Protein AF-A0A397SGI7-F1 (afdb_monomer_lite)

Structure (mmCIF, N/CA/C/O backbone):
data_AF-A0A397SGI7-F1
#
_entry.id   AF-A0A397SGI7-F1
#
loop_
_atom_site.group_PDB
_atom_site.id
_atom_site.type_symbol
_atom_site.label_atom_id
_atom_site.label_alt_id
_atom_site.label_comp_id
_atom_site.label_asym_id
_atom_site.label_entity_id
_atom_site.label_seq_id
_atom_site.pdbx_PDB_ins_code
_atom_site.Cartn_x
_atom_site.Cartn_y
_atom_site.Cartn_z
_atom_site.occupancy
_atom_site.B_iso_or_equiv
_atom_site.auth_seq_id
_atom_site.auth_comp_id
_atom_site.auth_asym_id
_atom_site.auth_atom_id
_atom_site.pdbx_PDB_model_num
ATOM 1 N N . MET A 1 1 ? 4.810 6.734 -17.665 1.00 58.38 1 MET A N 1
ATOM 2 C CA . MET A 1 1 ? 4.900 7.176 -19.080 1.00 58.38 1 MET A CA 1
ATOM 3 C C . MET A 1 1 ? 6.119 6.570 -19.764 1.00 58.38 1 MET A C 1
ATOM 5 O O . MET A 1 1 ? 5.985 6.138 -20.900 1.00 58.38 1 MET A O 1
ATOM 9 N N . THR A 1 2 ? 7.248 6.451 -19.066 1.00 69.94 2 THR A N 1
ATOM 10 C CA . THR A 1 2 ? 8.496 5.865 -19.568 1.00 69.94 2 THR A CA 1
ATOM 11 C C . THR A 1 2 ? 8.388 4.412 -20.061 1.00 69.94 2 THR A C 1
ATOM 13 O O . THR A 1 2 ? 8.751 4.140 -21.202 1.00 69.94 2 THR A O 1
ATOM 16 N N . SER A 1 3 ? 7.795 3.489 -19.297 1.00 74.00 3 SER A N 1
ATOM 17 C CA . SER A 1 3 ? 7.653 2.088 -19.736 1.00 74.00 3 SER A CA 1
ATOM 18 C C . SER A 1 3 ? 6.863 1.914 -21.047 1.00 74.00 3 SER A C 1
ATOM 20 O O . SER A 1 3 ? 7.176 1.047 -21.862 1.00 74.00 3 SER A O 1
ATOM 22 N N . ASN A 1 4 ? 5.881 2.785 -21.312 1.00 76.88 4 ASN A N 1
ATOM 23 C CA . ASN A 1 4 ? 5.131 2.771 -22.575 1.00 76.88 4 ASN A CA 1
ATOM 24 C C . ASN A 1 4 ? 5.972 3.314 -23.737 1.00 76.88 4 ASN A C 1
ATOM 26 O O . ASN A 1 4 ? 5.974 2.720 -24.807 1.00 76.88 4 ASN A O 1
ATOM 30 N N . PHE A 1 5 ? 6.752 4.374 -23.504 1.00 79.12 5 PHE A N 1
ATOM 31 C CA . PHE A 1 5 ? 7.713 4.884 -24.486 1.00 79.12 5 PHE A CA 1
ATOM 32 C C . PHE A 1 5 ? 8.750 3.818 -24.880 1.00 79.12 5 PHE A C 1
ATOM 34 O O . PHE A 1 5 ? 9.000 3.600 -26.064 1.00 79.12 5 PHE A O 1
ATOM 41 N N . LEU A 1 6 ? 9.306 3.094 -23.902 1.00 78.00 6 LEU A N 1
ATOM 42 C CA . LEU A 1 6 ? 10.233 1.989 -24.162 1.00 78.00 6 LEU A CA 1
ATOM 43 C C . LEU A 1 6 ? 9.546 0.828 -24.907 1.00 78.00 6 LEU A C 1
ATOM 45 O O . LEU A 1 6 ? 10.137 0.249 -25.820 1.00 78.00 6 LEU A O 1
ATOM 49 N N . SER A 1 7 ? 8.292 0.513 -24.564 1.00 78.50 7 SER A N 1
ATOM 50 C CA . SER A 1 7 ? 7.486 -0.499 -25.263 1.00 78.50 7 SER A CA 1
ATOM 51 C C . SER A 1 7 ? 7.261 -0.154 -26.740 1.00 78.50 7 SER A C 1
ATOM 53 O O . SER A 1 7 ? 7.416 -1.016 -27.613 1.00 78.50 7 SER A O 1
ATOM 55 N N . ASP A 1 8 ? 6.963 1.111 -27.040 1.00 79.69 8 ASP A N 1
ATOM 56 C CA . ASP A 1 8 ? 6.743 1.593 -28.406 1.00 79.69 8 ASP A CA 1
ATOM 57 C C . ASP A 1 8 ? 8.015 1.459 -29.265 1.00 79.69 8 ASP A C 1
ATOM 59 O O . ASP A 1 8 ? 7.941 1.061 -30.430 1.00 79.69 8 ASP A O 1
ATOM 63 N N . ILE A 1 9 ? 9.195 1.706 -2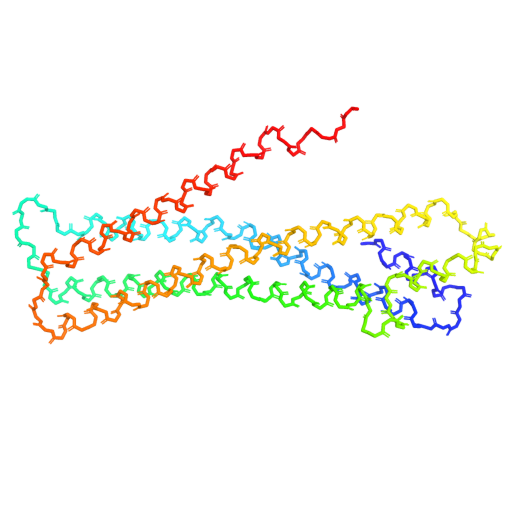8.680 1.00 77.38 9 ILE A N 1
ATOM 64 C CA . ILE A 1 9 ? 10.500 1.536 -29.346 1.00 77.38 9 ILE A CA 1
ATOM 65 C C . ILE A 1 9 ? 10.800 0.059 -29.650 1.00 77.38 9 ILE A C 1
ATOM 67 O O . ILE A 1 9 ? 11.275 -0.279 -30.739 1.00 77.38 9 ILE A O 1
ATOM 71 N N . VAL A 1 10 ? 10.518 -0.848 -28.710 1.00 75.88 10 VAL A N 1
ATOM 72 C CA . VAL A 1 10 ? 10.701 -2.296 -28.926 1.00 75.88 10 VAL A CA 1
ATOM 73 C C . VAL A 1 10 ? 9.754 -2.808 -30.021 1.00 75.88 10 VAL A C 1
ATOM 75 O O . VAL A 1 10 ? 10.142 -3.630 -30.860 1.00 75.88 10 VAL A O 1
ATOM 78 N N . SER A 1 11 ? 8.519 -2.303 -30.034 1.00 76.62 11 SER A N 1
ATOM 79 C CA . SER A 1 11 ? 7.468 -2.705 -30.977 1.00 76.62 11 SER A CA 1
ATOM 80 C C . SER A 1 11 ? 7.720 -2.223 -32.407 1.00 76.62 11 SER A C 1
ATOM 82 O O . SER A 1 11 ? 7.303 -2.876 -33.360 1.00 76.62 11 SER A O 1
ATOM 84 N N . SER A 1 12 ? 8.406 -1.090 -32.579 1.00 69.81 12 SER A N 1
ATOM 85 C CA . SER A 1 12 ? 8.708 -0.526 -33.901 1.00 69.81 12 SER A CA 1
ATOM 86 C C . SER A 1 12 ? 9.869 -1.228 -34.615 1.00 69.81 12 SER A C 1
ATOM 88 O O . SER A 1 12 ? 9.988 -1.132 -35.837 1.00 69.81 12 SER A O 1
ATOM 90 N N . THR A 1 13 ? 10.727 -1.932 -33.869 1.00 66.12 13 THR A N 1
ATOM 91 C CA . THR A 1 13 ? 12.003 -2.471 -34.369 1.00 66.12 13 THR A CA 1
ATOM 92 C C . THR A 1 13 ? 12.067 -3.996 -34.399 1.00 66.12 13 THR A C 1
ATOM 94 O O . THR A 1 13 ? 12.936 -4.549 -35.073 1.00 66.12 13 THR A O 1
ATOM 97 N N . SER A 1 14 ? 11.139 -4.701 -33.741 1.00 59.72 14 SER A N 1
ATOM 98 C CA . SER A 1 14 ? 11.089 -6.167 -33.752 1.00 59.72 14 SER A CA 1
ATOM 99 C C . SER A 1 14 ? 9.672 -6.720 -33.914 1.00 59.72 14 SER A C 1
ATOM 101 O O . SER A 1 14 ? 8.702 -6.154 -33.427 1.00 59.72 14 SER A O 1
ATOM 103 N N . SER A 1 15 ? 9.552 -7.890 -34.548 1.00 56.41 15 SER A N 1
ATOM 104 C CA . SER A 1 15 ? 8.309 -8.677 -34.579 1.00 56.41 15 SER A CA 1
ATOM 105 C C . SER A 1 15 ? 8.067 -9.479 -33.289 1.00 56.41 15 SER A C 1
ATOM 107 O O . SER A 1 15 ? 7.078 -10.206 -33.200 1.00 56.41 15 SER A O 1
ATOM 109 N N . ASN A 1 16 ? 8.968 -9.391 -32.300 1.00 55.72 16 ASN A N 1
ATOM 110 C CA . ASN A 1 16 ? 8.872 -10.117 -31.036 1.00 55.72 16 ASN A CA 1
ATOM 111 C C . ASN A 1 16 ? 8.132 -9.269 -29.999 1.00 55.72 16 ASN A C 1
ATOM 113 O O . ASN A 1 16 ? 8.713 -8.434 -29.315 1.00 55.72 16 ASN A O 1
ATOM 117 N N . SER A 1 17 ? 6.843 -9.548 -29.825 1.00 61.97 17 SER A N 1
ATOM 118 C CA . SER A 1 17 ? 5.950 -8.850 -28.894 1.00 61.97 17 SER A CA 1
ATOM 119 C C . SER A 1 17 ? 6.284 -9.036 -27.404 1.00 61.97 17 SER A C 1
ATOM 121 O O . SER A 1 17 ? 5.655 -8.402 -26.563 1.00 61.97 17 SER A O 1
ATOM 123 N N . SER A 1 18 ? 7.246 -9.891 -27.039 1.00 74.25 18 SER A N 1
ATOM 124 C CA . SER A 1 18 ? 7.486 -10.279 -25.639 1.00 74.25 18 SER A CA 1
ATOM 125 C C . SER A 1 18 ? 8.040 -9.155 -24.744 1.00 74.25 18 SER A C 1
ATOM 127 O O . SER A 1 18 ? 7.491 -8.981 -23.656 1.00 74.25 18 SER A O 1
ATOM 129 N N . PRO A 1 19 ? 9.080 -8.380 -25.127 1.00 75.56 19 PRO A N 1
ATOM 130 C CA . PRO A 1 19 ? 9.628 -7.344 -24.243 1.00 75.56 19 PRO A CA 1
ATOM 131 C C . PRO A 1 19 ? 8.754 -6.081 -24.204 1.00 75.56 19 PRO A C 1
ATOM 133 O O . PRO A 1 19 ? 8.633 -5.451 -23.157 1.00 75.56 19 PRO A O 1
ATOM 136 N N . ALA A 1 20 ? 8.076 -5.757 -25.310 1.00 77.06 20 ALA A N 1
ATOM 137 C CA . ALA A 1 20 ? 7.083 -4.686 -25.361 1.00 77.06 20 ALA A CA 1
ATOM 138 C C . ALA A 1 20 ? 5.880 -4.980 -24.446 1.00 77.06 20 ALA A C 1
ATOM 140 O O . ALA A 1 20 ? 5.534 -4.173 -23.585 1.00 77.06 20 ALA A O 1
ATOM 141 N N . LEU A 1 21 ? 5.296 -6.182 -24.548 1.00 78.38 21 LEU A N 1
ATOM 142 C CA . LEU A 1 21 ? 4.186 -6.598 -23.682 1.00 78.38 21 LEU A CA 1
ATOM 143 C C . LEU A 1 21 ? 4.592 -6.613 -22.198 1.00 78.38 21 LEU A C 1
ATOM 145 O O . LEU A 1 21 ? 3.802 -6.231 -21.333 1.00 78.38 21 LEU A O 1
ATOM 149 N N . TYR A 1 22 ? 5.827 -7.029 -21.903 1.00 83.50 22 TYR A N 1
ATOM 150 C CA . TYR A 1 22 ? 6.396 -6.970 -20.557 1.00 83.50 22 TYR A CA 1
ATOM 151 C C . TYR A 1 22 ? 6.442 -5.531 -20.024 1.00 83.50 22 TYR A C 1
ATOM 153 O O . TYR A 1 22 ? 5.919 -5.272 -18.941 1.00 83.50 22 TYR A O 1
ATOM 161 N N . LEU A 1 23 ? 7.012 -4.594 -20.789 1.00 79.56 23 LEU A N 1
ATOM 162 C CA . LEU A 1 23 ? 7.118 -3.189 -20.391 1.00 79.56 23 LEU A CA 1
ATOM 163 C C . LEU A 1 23 ? 5.741 -2.545 -20.215 1.00 79.56 23 LEU A C 1
ATOM 165 O O . LEU A 1 23 ? 5.499 -1.867 -19.217 1.00 79.56 23 LEU A O 1
ATOM 169 N N . GLN A 1 24 ? 4.802 -2.813 -21.119 1.00 81.69 24 GLN A N 1
ATOM 170 C CA . GLN A 1 24 ? 3.432 -2.333 -20.970 1.00 81.69 24 GLN A CA 1
ATOM 171 C C . GLN A 1 24 ? 2.790 -2.857 -19.674 1.00 81.69 24 GLN A C 1
ATOM 173 O O . GLN A 1 24 ? 2.257 -2.084 -18.882 1.00 81.69 24 GLN A O 1
ATOM 178 N N . THR A 1 25 ? 2.922 -4.159 -19.402 1.00 82.94 25 THR A N 1
ATOM 179 C CA . THR A 1 25 ? 2.382 -4.782 -18.182 1.00 82.94 25 THR A CA 1
ATOM 180 C C . THR A 1 25 ? 3.015 -4.205 -16.913 1.00 82.94 25 THR A C 1
ATOM 182 O O . THR A 1 25 ? 2.319 -3.983 -15.918 1.00 82.94 25 THR A O 1
ATOM 185 N N . LEU A 1 26 ? 4.330 -3.963 -16.931 1.00 82.50 26 LEU A N 1
ATOM 186 C CA . LEU A 1 26 ? 5.055 -3.342 -15.824 1.00 82.50 26 LEU A CA 1
ATOM 187 C C . LEU A 1 26 ? 4.555 -1.912 -15.577 1.00 82.50 26 LEU A C 1
ATOM 189 O O . LEU A 1 26 ? 4.250 -1.561 -14.438 1.00 82.50 26 LEU A O 1
ATOM 193 N N . GLY A 1 27 ? 4.404 -1.128 -16.648 1.00 79.31 27 GLY A N 1
ATOM 194 C CA . GLY A 1 27 ? 3.916 0.248 -16.598 1.00 79.31 27 GLY A CA 1
ATOM 195 C C . GLY A 1 27 ? 2.492 0.352 -16.053 1.00 79.31 27 GLY A C 1
ATOM 196 O O . GLY A 1 27 ? 2.238 1.155 -15.154 1.00 79.31 27 GLY A O 1
ATOM 197 N N . ASP A 1 28 ? 1.580 -0.498 -16.530 1.00 83.44 28 ASP A N 1
ATOM 198 C CA . ASP A 1 28 ? 0.187 -0.526 -16.073 1.00 83.44 28 ASP A CA 1
ATOM 199 C C . ASP A 1 28 ? 0.091 -0.863 -14.579 1.00 83.44 28 ASP A C 1
ATOM 201 O O . ASP A 1 28 ? -0.630 -0.204 -13.825 1.00 83.44 28 ASP A O 1
ATOM 205 N N . LYS A 1 29 ? 0.851 -1.861 -14.111 1.00 81.69 29 LYS A N 1
ATOM 206 C CA . LYS A 1 29 ? 0.861 -2.231 -12.689 1.00 81.69 29 LYS A CA 1
ATOM 207 C C . LYS A 1 29 ? 1.491 -1.156 -11.811 1.00 81.69 29 LYS A C 1
ATOM 209 O O . LYS A 1 29 ? 0.931 -0.859 -10.757 1.00 81.69 29 LYS A O 1
ATOM 214 N N . ALA A 1 30 ? 2.600 -0.553 -12.241 1.00 80.12 30 ALA A N 1
ATOM 215 C CA . ALA A 1 30 ? 3.228 0.557 -11.528 1.00 80.12 30 ALA A CA 1
ATOM 216 C C . ALA A 1 30 ? 2.273 1.755 -11.402 1.00 80.12 30 ALA A C 1
ATOM 218 O O . ALA A 1 30 ? 2.132 2.318 -10.317 1.00 80.12 30 ALA A O 1
ATOM 219 N N . TYR A 1 31 ? 1.539 2.084 -12.469 1.00 82.19 31 TYR A N 1
ATOM 220 C CA . TYR A 1 31 ? 0.520 3.133 -12.447 1.00 82.19 31 TYR A CA 1
ATOM 221 C C . TYR A 1 31 ? -0.617 2.830 -11.458 1.00 82.19 31 TYR A C 1
ATOM 223 O O . TYR A 1 31 ? -1.016 3.701 -10.679 1.00 82.19 31 TYR A O 1
ATOM 231 N N . ILE A 1 32 ? -1.116 1.588 -11.443 1.00 82.88 32 ILE A N 1
ATOM 232 C CA . ILE A 1 32 ? -2.147 1.152 -10.489 1.00 82.88 32 ILE A CA 1
ATOM 233 C C . ILE A 1 32 ? -1.637 1.279 -9.049 1.00 82.88 32 ILE A C 1
ATOM 235 O O . ILE A 1 32 ? -2.342 1.843 -8.212 1.00 82.88 32 ILE A O 1
ATOM 239 N N . ALA A 1 33 ? -0.423 0.798 -8.763 1.00 78.69 33 ALA A N 1
ATOM 240 C CA . ALA A 1 33 ? 0.177 0.895 -7.434 1.00 78.69 33 ALA A CA 1
ATOM 241 C C . ALA A 1 33 ? 0.333 2.355 -6.991 1.00 78.69 33 ALA A C 1
ATOM 243 O O . ALA A 1 33 ? -0.137 2.710 -5.912 1.00 78.69 33 ALA A O 1
ATOM 244 N N . GLY A 1 34 ? 0.904 3.213 -7.843 1.00 79.31 34 GLY A N 1
ATOM 245 C CA . GLY A 1 34 ? 1.062 4.643 -7.563 1.00 79.31 34 GLY A CA 1
ATOM 246 C C . GLY A 1 34 ? -0.272 5.325 -7.255 1.00 79.31 34 GLY A C 1
ATOM 247 O O . GLY A 1 34 ? -0.403 5.992 -6.232 1.00 79.31 34 GLY A O 1
ATOM 248 N N . THR A 1 35 ? -1.304 5.055 -8.060 1.00 83.12 35 THR A N 1
ATOM 249 C CA . THR A 1 35 ? -2.661 5.586 -7.836 1.00 83.12 35 THR A CA 1
ATOM 250 C C . THR A 1 35 ? -3.246 5.134 -6.493 1.00 83.12 35 THR A C 1
ATOM 252 O O . THR A 1 35 ? -3.916 5.900 -5.796 1.00 83.12 35 THR A O 1
ATOM 255 N N . GLN A 1 36 ? -3.028 3.873 -6.108 1.00 82.12 36 GLN A N 1
ATOM 256 C CA . GLN A 1 36 ? -3.510 3.358 -4.827 1.00 82.12 36 GLN A CA 1
ATOM 257 C C . GLN A 1 36 ? -2.756 3.977 -3.642 1.00 82.12 36 GLN A C 1
ATOM 259 O O . GLN A 1 36 ? -3.398 4.337 -2.653 1.00 82.12 36 GLN A O 1
ATOM 264 N N . ILE A 1 37 ? -1.432 4.133 -3.752 1.00 77.75 37 ILE A N 1
ATOM 265 C CA . ILE A 1 37 ? -0.579 4.772 -2.738 1.00 77.75 37 ILE A CA 1
ATOM 266 C C . ILE A 1 37 ? -1.013 6.221 -2.527 1.00 77.75 37 ILE A C 1
ATOM 268 O O . ILE A 1 37 ? -1.316 6.607 -1.398 1.00 77.75 37 ILE A O 1
ATOM 272 N N . GLU A 1 38 ? -1.142 6.993 -3.607 1.00 77.75 38 GLU A N 1
ATOM 273 C CA . GLU A 1 38 ? -1.601 8.384 -3.565 1.00 77.75 38 GLU A CA 1
ATOM 274 C C . GLU A 1 38 ? -2.978 8.494 -2.893 1.00 77.75 38 GLU A C 1
ATOM 276 O O . GLU A 1 38 ? -3.207 9.324 -2.011 1.00 77.75 38 GLU A O 1
ATOM 281 N N . LYS A 1 39 ? -3.905 7.596 -3.243 1.00 79.25 39 LYS A N 1
ATOM 282 C CA . LYS A 1 39 ? -5.237 7.565 -2.635 1.00 79.25 39 LYS A CA 1
ATOM 283 C C . LYS A 1 39 ? -5.190 7.258 -1.138 1.00 79.25 39 LYS A C 1
ATOM 285 O O . LYS A 1 39 ? -5.989 7.825 -0.388 1.00 79.25 39 LYS A O 1
ATOM 290 N N . ILE A 1 40 ? -4.311 6.362 -0.683 1.00 77.19 40 ILE A N 1
ATOM 291 C CA . ILE A 1 40 ? -4.129 6.113 0.754 1.00 77.19 40 ILE A CA 1
ATOM 292 C C . ILE A 1 40 ? -3.538 7.339 1.434 1.00 77.19 40 ILE A C 1
ATOM 294 O O . ILE A 1 40 ? -4.044 7.700 2.488 1.00 77.19 40 ILE A O 1
ATOM 298 N N . TYR A 1 41 ? -2.548 8.000 0.839 1.00 69.38 41 TYR A N 1
ATOM 299 C CA . TYR A 1 41 ? -1.964 9.211 1.411 1.00 69.38 41 TYR A CA 1
ATOM 300 C C . TYR A 1 41 ? -3.036 10.290 1.628 1.00 69.38 41 TYR A C 1
ATOM 302 O O . TYR A 1 41 ? -3.259 10.750 2.747 1.00 69.38 41 TYR A O 1
ATOM 310 N N . ASN A 1 42 ? -3.827 10.561 0.587 1.00 71.94 42 ASN A N 1
ATOM 311 C CA . ASN A 1 42 ? -4.890 11.566 0.616 1.00 71.94 42 ASN A CA 1
ATOM 312 C C . ASN A 1 42 ? -6.043 11.225 1.574 1.00 71.94 42 ASN A C 1
ATOM 314 O O . ASN A 1 42 ? -6.719 12.121 2.070 1.00 71.94 42 ASN A O 1
ATOM 318 N N . THR A 1 43 ? -6.314 9.940 1.823 1.00 75.94 43 THR A N 1
ATOM 319 C CA . THR A 1 43 ? -7.434 9.512 2.687 1.00 75.94 43 THR A CA 1
ATOM 320 C C . THR A 1 43 ? -7.006 9.055 4.079 1.00 75.94 43 THR A C 1
ATOM 322 O O . THR A 1 43 ? -7.860 8.880 4.947 1.00 75.94 43 THR A O 1
ATOM 325 N N . GLY A 1 44 ? -5.708 8.858 4.303 1.00 70.50 44 GLY A N 1
ATOM 326 C CA . GLY A 1 44 ? -5.153 8.313 5.534 1.00 70.50 44 GLY A CA 1
ATOM 327 C C . GLY A 1 44 ? -5.193 9.300 6.687 1.00 70.50 44 GLY A C 1
ATOM 328 O O . GLY A 1 44 ? -5.606 8.916 7.776 1.00 70.50 44 GLY A O 1
ATOM 329 N N . SER A 1 45 ? -4.865 10.569 6.430 1.00 72.62 45 SER A N 1
ATOM 330 C CA . SER A 1 45 ? -4.980 11.638 7.432 1.00 72.62 45 SER A CA 1
ATOM 331 C C . SER A 1 45 ? -6.415 11.741 7.967 1.00 72.62 45 SER A C 1
ATOM 333 O O . SER A 1 45 ? -6.623 11.603 9.168 1.00 72.62 45 SER A O 1
ATOM 335 N N . PHE A 1 46 ? -7.419 11.803 7.084 1.00 78.06 46 PHE A N 1
ATOM 336 C CA . PHE A 1 46 ? -8.827 11.825 7.500 1.00 78.06 46 PHE A CA 1
ATOM 337 C C . PHE A 1 46 ? -9.245 10.589 8.307 1.00 78.06 46 PHE A C 1
ATOM 339 O O . PHE A 1 46 ? -9.973 10.713 9.288 1.00 78.06 46 PHE A O 1
ATOM 346 N N . ALA A 1 47 ? -8.795 9.394 7.910 1.00 74.12 47 ALA A N 1
ATOM 347 C CA . ALA A 1 47 ? -9.121 8.164 8.631 1.00 74.12 47 ALA A CA 1
ATOM 348 C C . ALA A 1 47 ? -8.499 8.140 10.037 1.00 74.12 47 ALA A C 1
ATOM 350 O O . ALA A 1 47 ? -9.133 7.674 10.983 1.00 74.12 47 ALA A O 1
ATOM 351 N N . LEU A 1 48 ? -7.270 8.643 10.182 1.00 76.06 48 LEU A N 1
ATOM 352 C CA . LEU A 1 48 ? -6.599 8.758 11.475 1.00 76.06 48 LEU A CA 1
ATOM 353 C C . LEU A 1 48 ? -7.255 9.815 12.364 1.00 76.06 48 LEU A C 1
ATOM 355 O O . LEU A 1 48 ? -7.449 9.548 13.549 1.00 76.06 48 LEU A O 1
ATOM 359 N N . ASP A 1 49 ? -7.661 10.952 11.801 1.00 78.44 49 ASP A N 1
ATOM 360 C CA . ASP A 1 49 ? -8.401 11.987 12.526 1.00 78.44 49 ASP A CA 1
ATOM 361 C C . ASP A 1 49 ? -9.752 11.467 13.026 1.00 78.44 49 ASP A C 1
ATOM 363 O O . ASP A 1 49 ? -10.116 11.693 14.178 1.00 78.44 49 ASP A O 1
ATOM 367 N N . GLU A 1 50 ? -10.487 10.718 12.198 1.00 81.19 50 GLU A N 1
ATOM 368 C CA . GLU A 1 50 ? -11.758 10.097 12.591 1.00 81.19 50 GLU A CA 1
ATOM 369 C C . GLU A 1 50 ? -11.561 9.104 13.748 1.00 81.19 50 GLU A C 1
ATOM 371 O O . GLU A 1 50 ? -12.291 9.149 14.739 1.00 81.19 50 GLU A O 1
ATOM 376 N N . ILE A 1 51 ? -10.525 8.258 13.675 1.00 77.19 51 ILE A N 1
ATOM 377 C CA . ILE A 1 51 ? -10.163 7.335 14.762 1.00 77.19 51 ILE A CA 1
ATOM 378 C C . ILE A 1 51 ? -9.783 8.109 16.032 1.00 77.19 51 ILE A C 1
ATOM 380 O O . ILE A 1 51 ? -10.216 7.745 17.125 1.00 77.19 51 ILE A O 1
ATOM 384 N N . PHE A 1 52 ? -8.975 9.164 15.906 1.00 77.62 52 PHE A N 1
ATOM 385 C CA . PHE A 1 52 ? -8.521 9.969 17.036 1.00 77.62 52 PHE A CA 1
ATOM 386 C C . PHE A 1 52 ? -9.687 10.673 17.736 1.00 77.62 52 PHE A C 1
ATOM 388 O O . PHE A 1 52 ? -9.791 10.610 18.961 1.00 77.62 52 PHE A O 1
ATOM 395 N N . ASN A 1 53 ? -10.587 11.285 16.968 1.00 81.19 53 ASN A N 1
ATOM 396 C CA . ASN A 1 53 ? -11.763 11.969 17.497 1.00 81.19 53 ASN A CA 1
ATOM 397 C C . ASN A 1 53 ? -12.700 10.994 18.218 1.00 81.19 53 ASN A C 1
ATOM 399 O O . ASN A 1 53 ? -13.123 11.271 19.336 1.00 81.19 53 ASN A O 1
ATOM 403 N N . GLU A 1 54 ? -12.954 9.815 17.644 1.00 78.75 54 GLU A N 1
ATOM 404 C CA . GLU A 1 54 ? -13.765 8.783 18.302 1.00 78.75 54 GLU A CA 1
ATOM 405 C C . GLU A 1 54 ? -13.127 8.285 19.611 1.00 78.75 54 GLU A C 1
ATOM 407 O O . GLU A 1 54 ? -13.822 8.058 20.603 1.00 78.75 54 GLU A O 1
ATOM 412 N N . LEU A 1 55 ? -11.797 8.161 19.667 1.00 77.06 55 LEU A N 1
ATOM 413 C CA . LEU A 1 55 ? -11.094 7.810 20.904 1.00 77.06 55 LEU A CA 1
ATOM 414 C C . LEU A 1 55 ? -11.176 8.921 21.960 1.00 77.06 55 LEU A C 1
ATOM 416 O O . LEU A 1 55 ? -11.378 8.615 23.138 1.00 77.06 55 LEU A O 1
ATOM 420 N N . GLN A 1 56 ? -11.061 10.191 21.560 1.00 79.19 56 GLN A N 1
ATOM 421 C CA . GLN A 1 56 ? -11.249 11.322 22.472 1.00 79.19 56 GLN A CA 1
ATOM 422 C C . GLN A 1 56 ? -12.677 11.377 23.016 1.00 79.19 56 GLN A C 1
ATOM 424 O O . GLN A 1 56 ? -12.860 11.532 24.225 1.00 79.19 56 GLN A O 1
ATOM 429 N N . ASP A 1 57 ? -13.677 11.184 22.157 1.00 80.06 57 ASP A N 1
ATOM 430 C CA . ASP A 1 57 ? -15.082 11.116 22.553 1.00 80.06 57 ASP A CA 1
ATOM 431 C C . ASP A 1 57 ? -15.309 9.997 23.571 1.00 80.06 57 ASP A C 1
ATOM 433 O O . ASP A 1 57 ? -15.963 10.203 24.596 1.00 80.06 57 ASP A O 1
ATOM 437 N N . ILE A 1 58 ? -14.752 8.806 23.333 1.00 73.88 58 ILE A N 1
ATOM 438 C CA . ILE A 1 58 ? -14.813 7.706 24.300 1.00 73.88 58 ILE A CA 1
ATOM 439 C C . ILE A 1 58 ? -14.187 8.136 25.627 1.00 73.88 58 ILE A C 1
ATOM 441 O O . ILE A 1 58 ? -14.823 7.970 26.665 1.00 73.88 58 ILE A O 1
ATOM 445 N N . GLN A 1 59 ? -12.984 8.717 25.603 1.00 75.69 59 GLN A N 1
ATOM 446 C CA . GLN A 1 59 ? -12.251 9.108 26.806 1.00 75.69 59 GLN A CA 1
ATOM 447 C C . GLN A 1 59 ? -13.002 10.150 27.645 1.00 75.69 59 GLN A C 1
ATOM 449 O O . GLN A 1 59 ? -13.045 10.042 28.870 1.00 75.69 59 GLN A O 1
ATOM 454 N N . GLN A 1 60 ? -13.621 11.138 26.998 1.00 78.00 60 GLN A N 1
ATOM 455 C CA . GLN A 1 60 ? -14.408 12.174 27.670 1.00 78.00 60 GLN A CA 1
ATOM 456 C C . GLN A 1 60 ? -15.694 11.627 28.299 1.00 78.00 60 GLN A C 1
ATOM 458 O O . GLN A 1 60 ? -16.154 12.152 29.310 1.00 78.00 60 GLN A O 1
ATOM 463 N N . ASN A 1 61 ? -16.262 10.566 27.721 1.00 73.06 61 ASN A N 1
ATOM 464 C CA . ASN A 1 61 ? -17.474 9.920 28.222 1.00 73.06 61 ASN A CA 1
ATOM 465 C C . ASN A 1 61 ? -17.193 8.804 29.242 1.00 73.06 61 ASN A C 1
ATOM 467 O O . ASN A 1 61 ? -18.134 8.195 29.756 1.00 73.06 61 ASN A O 1
ATOM 471 N N . LEU A 1 62 ? -15.925 8.523 29.559 1.00 68.69 62 LEU A N 1
ATOM 472 C CA . LEU A 1 62 ? -15.587 7.642 30.671 1.00 68.69 62 LEU A CA 1
ATOM 473 C C . LEU A 1 62 ? -15.906 8.333 32.002 1.00 68.69 62 LEU A C 1
ATOM 475 O O . LEU A 1 62 ? -15.573 9.508 32.183 1.00 68.69 62 LEU A O 1
ATOM 479 N N . PRO A 1 63 ? -16.491 7.608 32.967 1.00 63.66 63 PRO A N 1
ATOM 480 C CA . PRO A 1 63 ? -16.649 8.112 34.323 1.00 63.66 63 PRO A CA 1
ATOM 481 C C . PRO A 1 63 ? -15.303 8.567 34.916 1.00 63.66 63 PRO A C 1
ATOM 483 O O . PRO A 1 63 ? -14.332 7.809 34.913 1.00 63.66 63 PRO A O 1
ATOM 486 N N . GLN A 1 64 ? -15.246 9.797 35.431 1.00 61.69 64 GLN A N 1
ATOM 487 C CA . GLN A 1 64 ? -14.030 10.377 36.010 1.00 61.69 64 GLN A CA 1
ATOM 488 C C . GLN A 1 64 ? -13.978 10.156 37.538 1.00 61.69 64 GLN A C 1
ATOM 490 O O . GLN A 1 64 ? -15.008 10.277 38.211 1.00 61.69 64 GLN A O 1
ATOM 495 N N . PRO A 1 65 ? -12.798 9.885 38.130 1.00 56.81 65 PRO A N 1
ATOM 496 C CA . PRO A 1 65 ? -12.635 9.835 39.587 1.00 56.81 65 PRO A CA 1
ATOM 497 C C . PRO A 1 65 ? -13.071 11.157 40.257 1.00 56.81 65 PRO A C 1
ATOM 499 O O . PRO A 1 65 ? -12.890 12.220 39.662 1.00 56.81 65 PRO A O 1
ATOM 502 N N . PRO A 1 66 ? -13.612 11.146 41.497 1.00 53.34 66 PRO A N 1
ATOM 503 C CA . PRO A 1 66 ? -13.629 10.056 42.478 1.00 53.34 66 PRO A CA 1
ATOM 504 C C . PRO A 1 66 ? -14.915 9.213 42.449 1.00 53.34 66 PRO A C 1
ATOM 506 O O . PRO A 1 66 ? -15.179 8.472 43.393 1.00 53.34 66 PRO A O 1
ATOM 509 N N . GLN A 1 67 ? -15.751 9.358 41.417 1.00 56.12 67 GLN A N 1
ATOM 510 C CA . GLN A 1 67 ? -16.972 8.569 41.292 1.00 56.12 67 GLN A CA 1
ATOM 511 C C . GLN A 1 67 ? -16.579 7.109 41.083 1.00 56.12 67 GLN A C 1
ATOM 513 O O . GLN A 1 67 ? -15.949 6.792 40.080 1.00 56.12 67 GLN A O 1
ATOM 518 N N . ASP A 1 68 ? -16.915 6.249 42.045 1.00 52.75 68 ASP A N 1
ATOM 519 C CA . ASP A 1 68 ? -16.748 4.799 41.949 1.00 52.75 68 ASP A CA 1
ATOM 520 C C . ASP A 1 68 ? -17.555 4.334 40.724 1.00 52.75 68 ASP A C 1
ATOM 522 O O . ASP A 1 68 ? -18.795 4.348 40.764 1.00 52.75 68 ASP A O 1
ATOM 526 N N . PRO A 1 69 ? -16.916 4.063 39.572 1.00 54.88 69 PRO A N 1
ATOM 527 C CA . PRO A 1 69 ? -17.624 4.136 38.316 1.00 54.88 69 PRO A CA 1
ATOM 528 C C . PRO A 1 69 ? -18.206 2.768 38.022 1.00 54.88 69 PRO A C 1
ATOM 530 O O . PRO A 1 69 ? -17.634 1.951 37.302 1.00 54.88 69 PRO A O 1
ATOM 533 N N . LEU A 1 70 ? -19.369 2.498 38.604 1.00 53.22 70 LEU A N 1
ATOM 534 C CA . LEU A 1 70 ? -20.188 1.377 38.175 1.00 53.22 70 LEU A CA 1
ATOM 535 C C . LEU A 1 70 ? -20.683 1.678 36.758 1.00 53.22 70 LEU A C 1
ATOM 537 O O . LEU A 1 70 ? -21.698 2.348 36.576 1.00 53.22 70 LEU A O 1
ATOM 541 N N . MET A 1 71 ? -19.953 1.187 35.752 1.00 58.56 71 MET A N 1
ATOM 542 C CA . MET A 1 71 ? -20.427 1.191 34.371 1.00 58.56 71 MET A CA 1
ATOM 543 C C . MET A 1 71 ? -21.764 0.461 34.305 1.00 58.56 71 MET A C 1
ATOM 545 O O . MET A 1 71 ? -21.885 -0.712 34.672 1.00 58.56 71 MET A O 1
ATOM 549 N N . THR A 1 72 ? -22.778 1.159 33.816 1.00 65.06 72 THR A N 1
ATOM 550 C CA . THR A 1 72 ? -24.084 0.567 33.58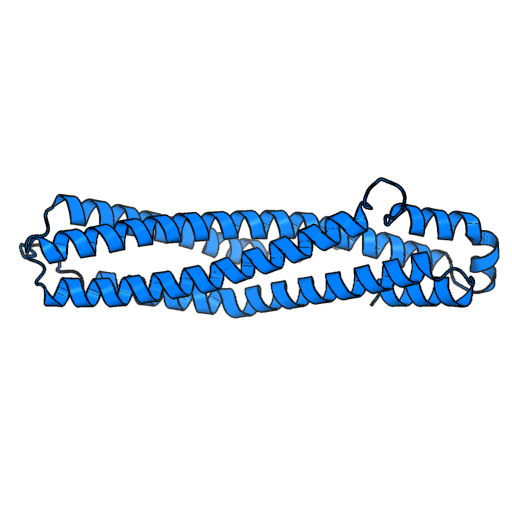6 1.00 65.06 72 THR A CA 1
ATOM 551 C C . THR A 1 72 ? -24.058 -0.280 32.314 1.00 65.06 72 THR A C 1
ATOM 553 O O . THR A 1 72 ? -23.192 -0.149 31.448 1.00 65.06 72 THR A O 1
ATOM 556 N N . GLN A 1 73 ? -25.067 -1.134 32.144 1.00 64.31 73 GLN A N 1
ATOM 557 C CA . GLN A 1 73 ? -25.259 -1.863 30.888 1.00 64.31 73 GLN A CA 1
ATOM 558 C C . GLN A 1 73 ? -25.399 -0.914 29.682 1.00 64.31 73 GLN A C 1
ATOM 560 O O . GLN A 1 73 ? -24.991 -1.264 28.577 1.00 64.31 73 GLN A O 1
ATOM 565 N N . LYS A 1 74 ? -25.946 0.290 29.896 1.00 69.31 74 LYS A N 1
ATOM 566 C CA . LYS A 1 74 ? -26.076 1.323 28.864 1.00 69.31 74 LYS A CA 1
ATOM 567 C C . LYS A 1 74 ? -24.708 1.868 28.447 1.00 69.31 74 LYS A C 1
ATOM 569 O O . LYS A 1 74 ? -24.469 2.033 27.254 1.00 69.31 74 LYS A O 1
ATOM 574 N N . ASP A 1 75 ? -23.805 2.066 29.403 1.00 68.44 75 ASP A N 1
ATOM 575 C CA . ASP A 1 75 ? -22.436 2.517 29.134 1.00 68.44 75 ASP A CA 1
ATOM 576 C C . ASP A 1 75 ? -21.656 1.436 28.380 1.00 68.44 75 ASP A C 1
ATOM 578 O O . ASP A 1 75 ? -21.037 1.711 27.357 1.00 68.44 75 ASP A O 1
ATOM 582 N N . ALA A 1 76 ? -21.779 0.172 28.799 1.00 66.50 76 ALA A N 1
ATOM 583 C CA . ALA A 1 76 ? -21.162 -0.952 28.095 1.00 66.50 76 ALA A CA 1
ATOM 584 C C . ALA A 1 76 ? -21.655 -1.076 26.639 1.00 66.50 76 ALA A C 1
ATOM 586 O O . ALA A 1 76 ? -20.856 -1.319 25.735 1.00 66.50 76 ALA A O 1
ATOM 587 N N . GLN A 1 77 ? -22.955 -0.873 26.390 1.00 71.00 77 GLN A N 1
ATOM 588 C CA . GLN A 1 77 ? -23.519 -0.852 25.035 1.00 71.00 77 GLN A CA 1
ATOM 589 C C . GLN A 1 77 ? -23.004 0.330 24.206 1.00 71.00 77 GLN A C 1
ATOM 591 O O . GLN A 1 77 ? -22.675 0.143 23.033 1.00 71.00 77 GLN A O 1
ATOM 596 N N . TYR A 1 78 ? -22.910 1.519 24.809 1.00 77.94 78 TYR A N 1
ATOM 597 C CA . TYR A 1 78 ? -22.346 2.709 24.175 1.00 77.94 78 TYR A CA 1
ATOM 598 C C . TYR A 1 78 ? -20.892 2.474 23.752 1.00 77.94 78 TYR A C 1
ATOM 600 O O . TYR A 1 78 ? -20.572 2.579 22.567 1.00 77.94 78 TYR A O 1
ATOM 608 N N . PHE A 1 79 ? -20.031 2.061 24.685 1.00 71.38 79 PHE A N 1
ATOM 609 C CA . PHE A 1 79 ? -18.622 1.805 24.400 1.00 71.38 79 PHE A CA 1
ATOM 610 C C . PHE A 1 79 ? -18.450 0.688 23.373 1.00 71.38 79 PHE A C 1
ATOM 612 O O . PHE A 1 79 ? -17.711 0.861 22.409 1.00 71.38 79 PHE A O 1
ATOM 619 N N . HIS A 1 80 ? -19.180 -0.422 23.503 1.00 74.31 80 HIS A N 1
ATOM 620 C CA . HIS A 1 80 ? -19.134 -1.507 22.522 1.00 74.31 80 HIS A CA 1
ATOM 621 C C . HIS A 1 80 ? -19.461 -1.023 21.098 1.00 74.31 80 HIS A C 1
ATOM 623 O O . HIS A 1 80 ? -18.774 -1.398 20.146 1.00 74.31 80 HIS A O 1
ATOM 629 N N . ALA A 1 81 ? -20.482 -0.174 20.936 1.00 80.88 81 ALA A N 1
ATOM 630 C CA . ALA A 1 81 ? -20.833 0.383 19.632 1.00 80.88 81 ALA A CA 1
ATOM 631 C C . ALA A 1 81 ? -19.710 1.269 19.064 1.00 80.88 81 ALA A C 1
ATOM 633 O O . ALA A 1 81 ? -19.324 1.081 17.908 1.00 80.88 81 ALA A O 1
ATOM 634 N N . ARG A 1 82 ? -19.149 2.172 19.879 1.00 78.81 82 ARG A N 1
ATOM 635 C CA . ARG A 1 82 ? -18.061 3.078 19.473 1.00 78.81 82 ARG A CA 1
ATOM 636 C C . ARG A 1 82 ? -16.771 2.326 19.129 1.00 78.81 82 ARG A C 1
ATOM 638 O O . ARG A 1 82 ? -16.212 2.510 18.052 1.00 78.81 82 ARG A O 1
ATOM 645 N N . PHE A 1 83 ? -16.343 1.379 19.966 1.00 77.12 83 PHE A N 1
ATOM 646 C CA . PHE A 1 83 ? -15.160 0.557 19.682 1.00 77.12 83 PHE A CA 1
ATOM 647 C C . PHE A 1 83 ? -15.331 -0.299 18.426 1.00 77.12 83 PHE A C 1
ATOM 649 O O . PHE A 1 83 ? -14.380 -0.465 17.664 1.00 77.12 83 PHE A O 1
ATOM 656 N N . ARG A 1 84 ? -16.544 -0.794 18.149 1.00 80.62 84 ARG A N 1
ATOM 657 C CA . ARG A 1 84 ? -16.829 -1.506 16.897 1.00 80.62 84 ARG A CA 1
ATOM 658 C C . ARG A 1 84 ? -16.756 -0.585 15.673 1.00 80.62 84 ARG A C 1
ATOM 660 O O . ARG A 1 84 ? -16.319 -1.037 14.616 1.00 80.62 84 ARG A O 1
ATOM 667 N N . GLN A 1 85 ? -17.153 0.683 15.789 1.00 82.50 85 GLN A N 1
ATOM 668 C CA . GLN A 1 85 ? -16.968 1.671 14.718 1.00 82.50 85 GLN A CA 1
ATOM 669 C C . GLN A 1 85 ? -15.478 1.889 14.428 1.00 82.50 85 GLN A C 1
ATOM 671 O O . GLN A 1 85 ? -15.059 1.718 13.283 1.00 82.50 85 GLN A O 1
ATOM 676 N N . ILE A 1 86 ? -14.676 2.137 15.467 1.00 77.69 86 ILE A N 1
ATOM 677 C CA . ILE A 1 86 ? -13.217 2.292 15.359 1.00 77.69 86 ILE A CA 1
ATOM 678 C C . ILE A 1 86 ? -12.577 1.043 14.732 1.00 77.69 86 ILE A C 1
ATOM 680 O O . ILE A 1 86 ? -11.814 1.144 13.772 1.00 77.69 86 ILE A O 1
ATOM 684 N N . PHE A 1 87 ? -12.940 -0.152 15.209 1.00 79.19 87 PHE A N 1
ATOM 685 C CA . PHE A 1 87 ? -12.451 -1.422 14.668 1.00 79.19 87 PHE A CA 1
ATOM 686 C C . PHE A 1 87 ? -12.727 -1.561 13.164 1.00 79.19 87 PHE A C 1
ATOM 688 O O . PHE A 1 87 ? -11.851 -1.973 12.398 1.00 79.19 87 PHE A O 1
ATOM 695 N N . ASN A 1 88 ? -13.931 -1.191 12.720 1.00 83.56 88 ASN A N 1
ATOM 696 C CA . ASN A 1 88 ? -14.302 -1.241 11.308 1.00 83.56 88 ASN A CA 1
ATOM 697 C C . ASN A 1 88 ? -13.501 -0.240 10.465 1.00 83.56 88 ASN A C 1
ATOM 699 O O . ASN A 1 88 ? -13.096 -0.584 9.353 1.00 83.56 88 ASN A O 1
ATOM 703 N N . LEU A 1 89 ? -13.259 0.971 10.977 1.00 80.81 89 LEU A N 1
ATOM 704 C CA . LEU A 1 89 ? -12.440 1.984 10.303 1.00 80.81 89 LEU A CA 1
ATOM 705 C C . LEU A 1 89 ? -11.004 1.487 10.102 1.00 80.81 89 LEU A C 1
ATOM 707 O O . LEU A 1 89 ? -10.510 1.479 8.975 1.00 80.81 89 LEU A O 1
ATOM 711 N N . ILE A 1 90 ? -10.375 0.968 11.158 1.00 79.25 90 ILE A N 1
ATOM 712 C CA . ILE A 1 90 ? -9.006 0.430 11.099 1.00 79.25 90 ILE A CA 1
ATOM 713 C C . ILE A 1 90 ? -8.926 -0.771 10.170 1.00 79.25 90 ILE A C 1
ATOM 715 O O . ILE A 1 90 ? -7.980 -0.880 9.399 1.00 79.25 90 ILE A O 1
ATOM 719 N N . THR A 1 91 ? -9.917 -1.665 10.213 1.00 80.75 91 THR A N 1
ATOM 720 C CA . THR A 1 91 ? -9.951 -2.844 9.339 1.00 80.75 91 THR A CA 1
ATOM 721 C C . THR A 1 91 ? -9.994 -2.423 7.874 1.00 80.75 91 THR A C 1
ATOM 723 O O . THR A 1 91 ? -9.141 -2.844 7.097 1.00 80.75 91 THR A O 1
ATOM 726 N N . ARG A 1 92 ? -10.909 -1.514 7.507 1.00 82.88 92 ARG A N 1
ATOM 727 C CA . ARG A 1 92 ? -10.987 -0.978 6.139 1.00 82.88 92 ARG A CA 1
ATOM 728 C C . ARG A 1 92 ? -9.700 -0.280 5.722 1.00 82.88 92 ARG A C 1
ATOM 730 O O . ARG A 1 92 ? -9.312 -0.387 4.565 1.00 82.88 92 ARG A O 1
ATOM 737 N N . PHE A 1 93 ? -9.067 0.455 6.633 1.00 79.69 93 PHE A N 1
ATOM 738 C CA . PHE A 1 93 ? -7.825 1.156 6.337 1.00 79.69 93 PHE A CA 1
ATOM 739 C C . PHE A 1 93 ? -6.673 0.169 6.114 1.00 79.69 93 PHE A C 1
ATOM 741 O O . PHE A 1 93 ? -6.022 0.220 5.077 1.00 79.69 93 PHE A O 1
ATOM 748 N N . ARG A 1 94 ? -6.503 -0.808 7.012 1.00 83.88 94 ARG A N 1
ATOM 749 C CA . ARG A 1 94 ? -5.522 -1.899 6.917 1.00 83.88 94 ARG A CA 1
ATOM 750 C C . ARG A 1 94 ? -5.683 -2.726 5.645 1.00 83.88 94 ARG A C 1
ATOM 752 O O . ARG A 1 94 ? -4.685 -3.079 5.027 1.00 83.88 94 ARG A O 1
ATOM 759 N N . ASP A 1 95 ? -6.910 -3.042 5.242 1.00 83.81 95 ASP A N 1
ATOM 760 C CA . ASP A 1 95 ? -7.142 -3.869 4.054 1.00 83.81 95 ASP A CA 1
ATOM 761 C C . ASP A 1 95 ? -6.667 -3.177 2.769 1.00 83.81 95 ASP A C 1
ATOM 763 O O . ASP A 1 95 ? -6.159 -3.843 1.870 1.00 83.81 95 ASP A O 1
ATOM 767 N N . ARG A 1 96 ? -6.698 -1.837 2.722 1.00 81.75 96 ARG A N 1
ATOM 768 C CA . ARG A 1 96 ? -6.097 -1.085 1.611 1.00 81.75 96 ARG A CA 1
ATOM 769 C C . ARG A 1 96 ? -4.579 -1.269 1.546 1.00 81.75 96 ARG A C 1
ATOM 771 O O . ARG A 1 96 ? -4.054 -1.421 0.451 1.00 81.75 96 ARG A O 1
ATOM 778 N N . PHE A 1 97 ? -3.878 -1.308 2.685 1.00 80.06 97 PHE A N 1
ATOM 779 C CA . PHE A 1 97 ? -2.432 -1.584 2.705 1.00 80.06 97 PHE A CA 1
ATOM 780 C C . PHE A 1 97 ? -2.117 -2.983 2.169 1.00 80.06 97 PHE A C 1
ATOM 782 O O . PHE A 1 97 ? -1.159 -3.139 1.421 1.00 80.06 97 PHE A O 1
ATOM 789 N N . VAL A 1 98 ? -2.946 -3.981 2.487 1.00 82.44 98 VAL A N 1
ATOM 790 C CA . VAL A 1 98 ? -2.768 -5.355 1.984 1.00 82.44 98 VAL A CA 1
ATOM 791 C C . VAL A 1 98 ? -2.928 -5.444 0.468 1.00 82.44 98 VAL A C 1
ATOM 793 O O . VAL A 1 98 ? -2.211 -6.200 -0.187 1.00 82.44 98 VAL A O 1
ATOM 796 N N . ASP A 1 99 ? -3.863 -4.693 -0.110 1.00 83.69 99 ASP A N 1
ATOM 797 C CA . ASP A 1 99 ? -4.036 -4.677 -1.563 1.00 83.69 99 ASP A CA 1
ATOM 798 C C . ASP A 1 99 ? -2.875 -3.967 -2.279 1.00 83.69 99 ASP A C 1
ATOM 800 O O . ASP A 1 99 ? -2.431 -4.438 -3.333 1.00 83.69 99 ASP A O 1
ATOM 804 N N . ILE A 1 100 ? -2.320 -2.901 -1.688 1.00 81.06 100 ILE A N 1
ATOM 805 C CA . ILE A 1 100 ? -1.112 -2.261 -2.226 1.00 81.06 100 ILE A CA 1
ATOM 806 C C . ILE A 1 100 ? 0.092 -3.194 -2.110 1.00 81.06 100 ILE A C 1
ATOM 808 O O . ILE A 1 100 ? 0.792 -3.386 -3.100 1.00 81.06 100 ILE A O 1
ATOM 812 N N . GLU A 1 101 ? 0.302 -3.822 -0.951 1.00 83.38 101 GLU A N 1
ATOM 813 C CA . GLU A 1 101 ? 1.380 -4.794 -0.732 1.00 83.38 101 GLU A CA 1
ATOM 814 C C . GLU A 1 101 ? 1.347 -5.894 -1.802 1.00 83.38 101 GLU A C 1
ATOM 816 O O . GLU A 1 101 ? 2.359 -6.190 -2.438 1.00 83.38 101 GLU A O 1
ATOM 821 N N . ARG A 1 102 ? 0.163 -6.455 -2.081 1.00 85.62 102 ARG A N 1
ATOM 822 C CA . ARG A 1 102 ? -0.009 -7.466 -3.133 1.00 85.62 102 ARG A CA 1
ATOM 823 C C . ARG A 1 102 ? 0.400 -6.932 -4.507 1.00 85.62 102 ARG A C 1
ATOM 825 O O . ARG A 1 102 ? 1.090 -7.627 -5.250 1.00 85.62 102 ARG A O 1
ATOM 832 N N . THR A 1 103 ? 0.004 -5.703 -4.835 1.00 84.50 103 THR A N 1
ATOM 833 C CA . THR A 1 103 ? 0.334 -5.066 -6.119 1.00 84.50 103 THR A CA 1
ATOM 834 C C . THR A 1 103 ? 1.841 -4.821 -6.247 1.00 84.50 103 THR A C 1
ATOM 836 O O . THR A 1 103 ? 2.427 -5.134 -7.283 1.00 84.50 103 THR A O 1
ATOM 839 N N . ILE A 1 104 ? 2.498 -4.347 -5.184 1.00 83.62 104 ILE A N 1
ATOM 840 C CA . ILE A 1 104 ? 3.953 -4.147 -5.151 1.00 83.62 104 ILE A CA 1
ATOM 841 C C . ILE A 1 104 ? 4.693 -5.480 -5.295 1.00 83.62 104 ILE A C 1
ATOM 843 O O . ILE A 1 104 ? 5.627 -5.579 -6.090 1.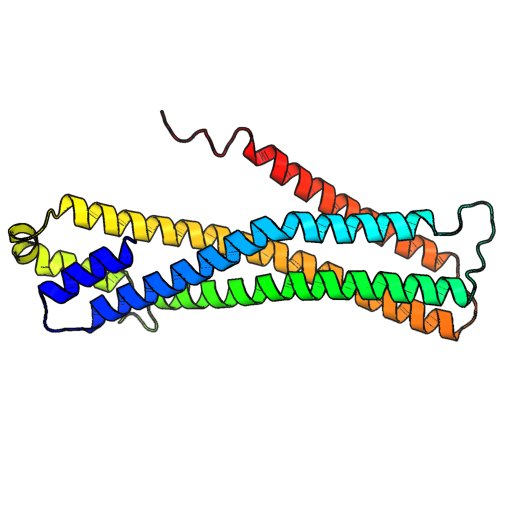00 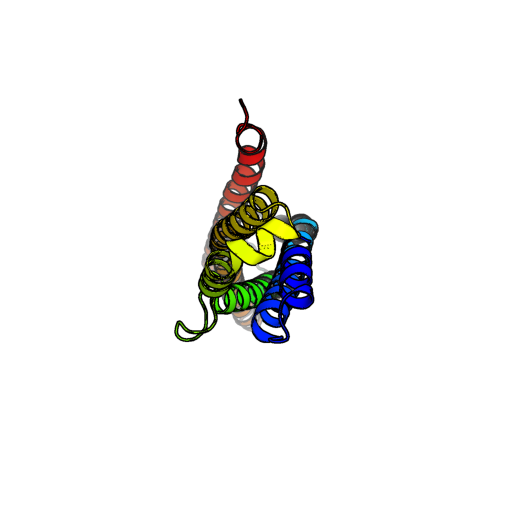83.62 104 ILE A O 1
ATOM 847 N N . GLN A 1 105 ? 4.253 -6.535 -4.606 1.00 84.19 105 GLN A N 1
ATOM 848 C CA . GLN A 1 105 ? 4.837 -7.871 -4.750 1.00 84.19 105 GLN A CA 1
ATOM 849 C C . GLN A 1 105 ? 4.732 -8.394 -6.189 1.00 84.19 105 GLN A C 1
ATOM 851 O O . GLN A 1 105 ? 5.661 -9.032 -6.685 1.00 84.19 105 GLN A O 1
ATOM 856 N N . GLU A 1 106 ? 3.623 -8.141 -6.885 1.00 84.69 106 GLU A N 1
ATOM 857 C CA . GLU A 1 106 ? 3.484 -8.497 -8.300 1.00 84.69 106 GLU A CA 1
ATOM 858 C C . GLU A 1 106 ? 4.461 -7.720 -9.191 1.00 84.69 106 GLU A C 1
ATOM 860 O O . GLU A 1 106 ? 5.096 -8.329 -10.055 1.00 84.69 106 GLU A O 1
ATOM 865 N N . ILE A 1 107 ? 4.633 -6.413 -8.954 1.00 84.00 107 ILE A N 1
ATOM 866 C CA . ILE A 1 107 ? 5.613 -5.576 -9.666 1.00 84.00 107 ILE A CA 1
ATOM 867 C C . ILE A 1 107 ? 7.031 -6.095 -9.430 1.00 84.00 107 ILE A C 1
ATOM 869 O O . ILE A 1 107 ? 7.771 -6.301 -10.387 1.00 84.00 107 ILE A O 1
ATOM 873 N N . GLN A 1 108 ? 7.404 -6.388 -8.182 1.00 81.56 108 GLN A N 1
ATOM 874 C CA . GLN A 1 108 ? 8.733 -6.905 -7.847 1.00 81.56 108 GLN A CA 1
ATOM 875 C C . GLN A 1 108 ? 9.030 -8.236 -8.544 1.00 81.56 108 GLN A C 1
ATOM 877 O O . GLN A 1 108 ? 10.152 -8.458 -9.002 1.00 81.56 108 GLN A O 1
ATOM 882 N N . LYS A 1 109 ? 8.039 -9.129 -8.641 1.00 82.81 109 LYS A N 1
ATOM 883 C CA . LYS A 1 109 ? 8.207 -10.410 -9.339 1.00 82.81 109 LYS A CA 1
ATOM 884 C C . LYS A 1 109 ? 8.357 -10.232 -10.848 1.00 82.81 109 LYS A C 1
ATOM 886 O O . LYS A 1 109 ? 9.135 -10.963 -11.453 1.00 82.81 109 LYS A O 1
ATOM 891 N N . LEU A 1 110 ? 7.655 -9.270 -11.447 1.00 80.94 110 LEU A N 1
ATOM 892 C CA . LEU A 1 110 ? 7.857 -8.908 -12.851 1.00 80.94 110 LEU A CA 1
ATOM 893 C C . LEU A 1 110 ? 9.246 -8.305 -13.060 1.00 80.94 110 LEU A C 1
ATOM 895 O O . LEU A 1 110 ? 10.004 -8.799 -13.885 1.00 80.94 110 LEU A O 1
ATOM 899 N N . TYR A 1 111 ? 9.615 -7.315 -12.249 1.00 81.12 111 TYR A N 1
ATOM 900 C CA . TYR A 1 111 ? 10.888 -6.610 -12.352 1.00 81.12 111 TYR A CA 1
ATOM 901 C C . TYR A 1 111 ? 12.097 -7.549 -12.232 1.00 81.12 111 TYR A C 1
ATOM 903 O O . TYR A 1 111 ? 13.009 -7.509 -13.061 1.00 81.12 111 TYR A O 1
ATOM 911 N N . ARG A 1 112 ? 12.083 -8.441 -11.230 1.00 78.12 112 ARG A N 1
ATOM 912 C CA . ARG A 1 112 ? 13.139 -9.446 -11.002 1.00 78.12 112 ARG A CA 1
ATOM 913 C C . ARG A 1 112 ? 13.078 -10.618 -11.987 1.00 78.12 112 ARG A C 1
ATOM 915 O O . ARG A 1 112 ? 14.068 -11.326 -12.142 1.00 78.12 112 ARG A O 1
ATOM 922 N N . GLY A 1 113 ? 11.936 -10.804 -12.642 1.00 71.88 113 GLY A N 1
ATOM 923 C CA . GLY A 1 113 ? 11.614 -11.949 -13.477 1.00 71.88 113 GLY A CA 1
ATOM 924 C C . GLY A 1 113 ? 11.288 -13.205 -12.670 1.00 71.88 113 GLY A C 1
ATOM 925 O O . GLY A 1 113 ? 12.002 -13.598 -11.745 1.00 71.88 113 GLY A O 1
ATOM 926 N N . TYR A 1 114 ? 10.211 -13.895 -13.049 1.00 58.44 114 TYR A N 1
ATOM 927 C CA . TYR A 1 114 ? 9.984 -15.259 -12.585 1.00 58.44 114 TYR A CA 1
ATOM 928 C C . TYR A 1 114 ? 11.021 -16.157 -13.278 1.00 58.44 114 TYR A C 1
ATOM 930 O O . TYR A 1 114 ? 11.006 -16.293 -14.499 1.00 58.44 114 TYR A O 1
ATOM 938 N N . SER A 1 115 ? 11.942 -16.750 -12.513 1.00 51.69 115 SER A N 1
ATOM 939 C CA . SER A 1 115 ? 12.936 -17.733 -12.991 1.00 51.69 115 SER A CA 1
ATOM 940 C C . SER A 1 115 ? 13.970 -17.247 -14.030 1.00 51.69 115 SER A C 1
ATOM 942 O O . SER A 1 115 ? 14.260 -17.969 -14.971 1.00 51.69 115 SER A O 1
ATOM 944 N N . ASN A 1 116 ? 14.586 -16.071 -13.837 1.00 49.59 116 ASN A N 1
ATOM 945 C CA . ASN A 1 116 ? 15.758 -15.564 -14.592 1.00 49.59 116 ASN A CA 1
ATOM 946 C C . ASN A 1 116 ? 15.592 -15.303 -16.110 1.00 49.59 116 ASN A C 1
ATOM 948 O O . ASN A 1 116 ? 16.482 -14.691 -16.703 1.00 49.59 116 ASN A O 1
ATOM 952 N N . ASP A 1 117 ? 14.467 -15.673 -16.724 1.00 55.81 117 ASP A N 1
ATOM 953 C CA . ASP A 1 117 ? 14.297 -15.590 -18.185 1.00 55.81 117 ASP A CA 1
ATOM 954 C C . ASP A 1 117 ? 13.463 -14.384 -18.665 1.00 55.81 117 ASP A C 1
ATOM 956 O O . ASP A 1 117 ? 13.412 -14.112 -19.864 1.00 55.81 117 ASP A O 1
ATOM 960 N N . GLN A 1 118 ? 12.805 -13.643 -17.761 1.00 63.31 118 GLN A N 1
ATOM 961 C CA . GLN A 1 118 ? 11.840 -12.580 -18.108 1.00 63.31 118 GLN A CA 1
ATOM 962 C C . GLN A 1 118 ? 11.819 -11.426 -17.085 1.00 63.31 118 GLN A C 1
ATOM 964 O O . GLN A 1 118 ? 10.819 -11.227 -16.400 1.00 63.31 118 GLN A O 1
ATOM 969 N N . GLY A 1 119 ? 12.924 -10.689 -16.946 1.00 75.12 119 GLY A N 1
ATOM 970 C CA . GLY A 1 119 ? 13.034 -9.541 -16.028 1.00 75.12 119 GLY A CA 1
ATOM 971 C C . GLY A 1 119 ? 13.538 -8.267 -16.708 1.00 75.12 119 GLY A C 1
ATOM 972 O O . GLY A 1 119 ? 13.911 -8.282 -17.881 1.00 75.12 119 GLY A O 1
ATOM 973 N N . PHE A 1 120 ? 13.604 -7.161 -15.963 1.00 83.31 120 PHE A N 1
ATOM 974 C CA . PHE A 1 120 ? 14.039 -5.861 -16.496 1.00 83.31 120 PHE A CA 1
ATOM 975 C C . PHE A 1 120 ? 15.474 -5.894 -17.058 1.00 83.31 120 PHE A C 1
ATOM 977 O O . PHE A 1 120 ? 15.784 -5.209 -18.030 1.00 83.31 120 PHE A O 1
ATOM 984 N N . SER A 1 121 ? 16.333 -6.772 -16.530 1.00 82.00 121 SER A N 1
ATOM 985 C CA . SER A 1 121 ? 17.666 -7.039 -17.088 1.00 82.00 121 SER A CA 1
ATOM 986 C C . SER A 1 121 ? 17.628 -7.503 -18.547 1.00 82.00 121 SER A C 1
ATOM 988 O O . SER A 1 121 ? 18.484 -7.097 -19.325 1.00 82.00 121 SER A O 1
ATOM 990 N N . LYS A 1 122 ? 16.614 -8.278 -18.955 1.00 80.38 122 LYS A N 1
ATOM 991 C CA . LYS A 1 122 ? 16.444 -8.727 -20.347 1.00 80.38 122 LYS A CA 1
ATOM 992 C C . LYS A 1 122 ? 16.069 -7.596 -21.295 1.00 80.38 122 LYS A C 1
ATOM 994 O O . LYS A 1 122 ? 16.443 -7.634 -22.461 1.00 80.38 122 LYS A O 1
ATOM 999 N N . VAL A 1 123 ? 15.371 -6.575 -20.800 1.00 81.62 123 VAL A N 1
ATOM 1000 C CA . VAL A 1 123 ? 15.097 -5.357 -21.576 1.00 81.62 123 VAL A CA 1
ATOM 1001 C C . VAL A 1 123 ? 16.392 -4.580 -21.812 1.00 81.62 123 VAL A C 1
ATOM 1003 O O . VAL A 1 123 ? 16.644 -4.132 -22.926 1.00 81.62 123 VAL A O 1
ATOM 1006 N N . ILE A 1 124 ? 17.248 -4.476 -20.793 1.00 84.62 124 ILE A N 1
ATOM 1007 C CA . ILE A 1 124 ? 18.563 -3.834 -20.924 1.00 84.62 124 ILE A CA 1
ATOM 1008 C C . ILE A 1 124 ? 19.455 -4.618 -21.896 1.00 84.62 124 ILE A C 1
ATOM 1010 O O . ILE A 1 124 ? 20.053 -4.025 -22.789 1.00 84.62 124 ILE A O 1
ATOM 1014 N N . GLU A 1 125 ? 19.513 -5.948 -21.765 1.00 85.31 125 GLU A N 1
ATOM 1015 C CA . GLU A 1 125 ? 20.227 -6.821 -22.709 1.00 85.31 125 GLU A CA 1
ATOM 1016 C C . GLU A 1 125 ? 19.728 -6.611 -24.145 1.00 85.31 125 GLU A C 1
ATOM 1018 O O . GLU A 1 125 ? 20.541 -6.413 -25.043 1.00 85.31 125 GLU A O 1
ATOM 1023 N N . TYR A 1 126 ? 18.408 -6.544 -24.353 1.00 84.56 126 TYR A N 1
ATOM 1024 C CA . TYR A 1 126 ? 17.816 -6.289 -25.666 1.00 84.56 126 TYR A CA 1
ATOM 1025 C C . TYR A 1 126 ? 18.291 -4.966 -26.285 1.00 84.56 126 TYR A C 1
ATOM 1027 O O . TYR A 1 126 ? 18.688 -4.952 -27.452 1.00 84.56 126 TYR A O 1
ATOM 1035 N N . PHE A 1 127 ? 18.277 -3.860 -25.534 1.00 83.94 127 PHE A N 1
ATOM 1036 C CA . PHE A 1 127 ? 18.752 -2.570 -26.048 1.00 83.94 127 PHE A CA 1
ATOM 1037 C C . PHE A 1 127 ? 20.257 -2.575 -26.335 1.00 83.94 127 PHE A C 1
ATOM 1039 O O . PHE A 1 127 ? 20.682 -2.012 -27.341 1.00 83.94 127 PHE A O 1
ATOM 1046 N N . ASN A 1 128 ? 21.054 -3.263 -25.516 1.00 85.38 128 ASN A N 1
ATOM 1047 C CA . ASN A 1 128 ? 22.496 -3.385 -25.730 1.00 85.38 128 ASN A CA 1
ATOM 1048 C C . ASN A 1 128 ? 22.826 -4.218 -26.979 1.00 85.38 128 ASN A C 1
ATOM 1050 O O . ASN A 1 128 ? 23.657 -3.823 -27.793 1.00 85.38 128 ASN A O 1
ATOM 1054 N N . GLU A 1 129 ? 22.155 -5.356 -27.172 1.00 85.94 129 GLU A N 1
ATOM 1055 C CA . GLU A 1 129 ? 22.357 -6.228 -28.338 1.00 85.94 129 GLU A CA 1
ATOM 1056 C C . GLU A 1 129 ? 21.935 -5.554 -29.653 1.00 85.94 129 GLU A C 1
ATOM 1058 O O . GLU A 1 129 ? 22.505 -5.828 -30.712 1.00 85.94 129 GLU A O 1
ATOM 1063 N N . ASN A 1 130 ? 20.959 -4.644 -29.588 1.00 81.00 130 ASN A N 1
ATOM 1064 C CA . ASN A 1 130 ? 20.391 -3.963 -30.750 1.00 81.00 130 ASN A CA 1
ATOM 1065 C C . ASN A 1 130 ? 20.837 -2.497 -30.893 1.00 81.00 130 ASN A C 1
ATOM 1067 O O . ASN A 1 130 ? 20.379 -1.817 -31.814 1.00 81.00 130 ASN A O 1
ATOM 1071 N N . GLU A 1 131 ? 21.782 -2.026 -30.071 1.00 82.69 131 GLU A N 1
ATOM 1072 C CA . GLU A 1 131 ? 22.236 -0.626 -30.017 1.00 82.69 131 GLU A CA 1
ATOM 1073 C C . GLU A 1 131 ? 22.602 -0.079 -31.404 1.00 82.69 131 GLU A C 1
ATOM 1075 O O . GLU A 1 131 ? 22.207 1.022 -31.789 1.00 82.69 131 GLU A O 1
ATOM 1080 N N . SER A 1 132 ? 23.327 -0.870 -32.201 1.00 82.62 132 SER A N 1
ATOM 1081 C CA . SER A 1 132 ? 23.762 -0.470 -33.545 1.00 82.62 132 SER A CA 1
ATOM 1082 C C . SER A 1 132 ? 22.608 -0.214 -34.521 1.00 82.62 132 SER A C 1
ATOM 1084 O O . SER A 1 132 ? 22.759 0.604 -35.432 1.00 82.62 132 SER A O 1
ATOM 1086 N N . THR A 1 133 ? 21.471 -0.881 -34.319 1.00 80.44 133 THR A N 1
ATOM 1087 C CA . THR A 1 133 ? 20.239 -0.700 -35.091 1.00 80.44 133 THR A CA 1
ATOM 1088 C C . THR A 1 133 ? 19.438 0.469 -34.531 1.00 80.44 133 THR A C 1
ATOM 1090 O O . THR A 1 133 ? 19.008 1.339 -35.289 1.00 80.44 133 THR A O 1
ATOM 1093 N N . HIS A 1 134 ? 19.285 0.531 -33.205 1.00 79.06 134 HIS A N 1
ATOM 1094 C CA . HIS A 1 134 ? 18.498 1.559 -32.526 1.00 79.06 134 HIS A CA 1
ATOM 1095 C C . HIS A 1 134 ? 19.099 2.954 -32.655 1.00 79.06 134 HIS A C 1
ATOM 1097 O O . HIS A 1 134 ? 18.346 3.884 -32.921 1.00 79.06 134 HIS A O 1
ATOM 1103 N N . LYS A 1 135 ? 20.428 3.109 -32.609 1.00 84.25 135 LYS A N 1
ATOM 1104 C CA . LYS A 1 135 ? 21.092 4.418 -32.761 1.00 84.25 135 LYS A CA 1
ATOM 1105 C C . LYS A 1 135 ? 20.830 5.111 -34.102 1.00 84.25 135 LYS A C 1
ATOM 1107 O O . LYS A 1 135 ? 21.067 6.306 -34.231 1.00 84.25 135 LYS A O 1
ATOM 1112 N N . ASN A 1 136 ? 20.393 4.361 -35.119 1.00 79.12 136 ASN A N 1
ATOM 1113 C CA . ASN A 1 136 ? 20.057 4.924 -36.430 1.00 79.12 136 ASN A CA 1
ATOM 1114 C C . ASN A 1 136 ? 18.655 5.553 -36.448 1.00 79.12 136 ASN A C 1
ATOM 1116 O O . ASN A 1 136 ? 18.324 6.268 -37.391 1.00 79.12 136 ASN A O 1
ATOM 1120 N N . ILE A 1 137 ? 17.828 5.251 -35.443 1.00 80.12 137 ILE A N 1
ATOM 1121 C CA . ILE A 1 137 ? 16.405 5.607 -35.382 1.00 80.12 137 ILE A CA 1
ATOM 1122 C C . ILE A 1 137 ? 16.109 6.461 -34.139 1.00 80.12 137 ILE A C 1
ATOM 1124 O O . ILE A 1 137 ? 15.279 7.364 -34.199 1.00 80.12 137 ILE A O 1
ATOM 1128 N N . TYR A 1 138 ? 16.808 6.210 -33.032 1.00 80.69 138 TYR A N 1
ATOM 1129 C CA . TYR A 1 138 ? 16.553 6.794 -31.721 1.00 80.69 138 TYR A CA 1
ATOM 1130 C C . TYR A 1 138 ? 17.830 7.335 -31.074 1.00 80.69 138 TYR A C 1
ATOM 1132 O O . TYR A 1 138 ? 18.937 6.858 -31.330 1.00 80.69 138 TYR A O 1
ATOM 1140 N N . ASP A 1 139 ? 17.659 8.317 -30.188 1.00 85.19 139 ASP A N 1
ATOM 1141 C CA . ASP A 1 139 ? 18.732 8.806 -29.328 1.00 85.19 139 ASP A CA 1
ATOM 1142 C C . ASP A 1 139 ? 18.997 7.792 -28.204 1.00 85.19 139 ASP A C 1
ATOM 1144 O O . ASP A 1 139 ? 18.212 7.653 -27.262 1.00 85.19 139 ASP A O 1
ATOM 1148 N N . MET A 1 140 ? 20.119 7.077 -28.300 1.00 84.06 140 MET A N 1
ATOM 1149 C CA . MET A 1 140 ? 20.503 6.073 -27.304 1.00 84.06 140 MET A CA 1
ATOM 1150 C C . MET A 1 140 ? 20.793 6.678 -25.926 1.00 84.06 140 MET A C 1
ATOM 1152 O O . MET A 1 140 ? 20.615 5.991 -24.924 1.00 84.06 140 MET A O 1
ATOM 1156 N N . ILE A 1 141 ? 21.182 7.958 -25.844 1.00 85.31 141 ILE A N 1
ATOM 1157 C CA . ILE A 1 141 ? 21.353 8.648 -24.558 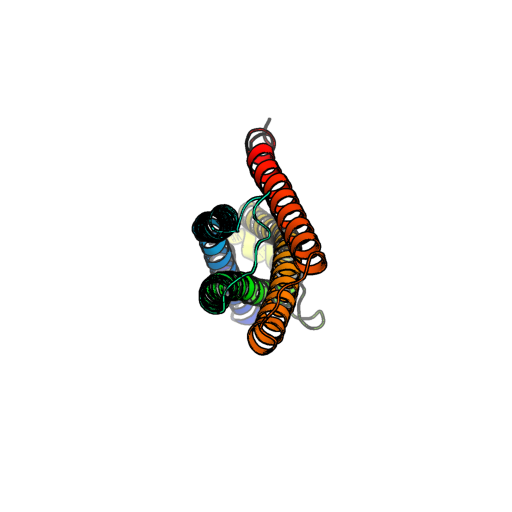1.00 85.31 141 ILE A CA 1
ATOM 1158 C C . ILE A 1 141 ? 19.989 8.818 -23.890 1.00 85.31 141 ILE A C 1
ATOM 1160 O O . ILE A 1 141 ? 19.865 8.613 -22.683 1.00 85.31 141 ILE A O 1
ATOM 1164 N N . MET A 1 142 ? 18.962 9.165 -24.668 1.00 85.25 142 MET A N 1
ATOM 1165 C CA . MET A 1 142 ? 17.593 9.255 -24.166 1.00 85.25 142 MET A CA 1
ATOM 1166 C C . MET A 1 142 ? 17.093 7.884 -23.696 1.00 85.25 142 MET A C 1
ATOM 1168 O O . MET A 1 142 ? 16.608 7.780 -22.576 1.00 85.25 142 MET A O 1
ATOM 1172 N N . ILE A 1 143 ? 17.279 6.825 -24.490 1.00 81.56 143 ILE A N 1
ATOM 1173 C CA . ILE A 1 143 ? 16.881 5.458 -24.102 1.00 81.56 143 ILE A CA 1
ATOM 1174 C C . ILE A 1 143 ? 17.563 5.031 -22.796 1.00 81.56 143 ILE A C 1
ATOM 1176 O O . ILE A 1 143 ? 16.896 4.522 -21.897 1.00 81.56 143 ILE A O 1
ATOM 1180 N N . GLN A 1 144 ? 18.870 5.271 -22.662 1.00 85.25 144 GLN A N 1
ATOM 1181 C CA . GLN A 1 144 ? 19.607 4.926 -21.447 1.00 85.25 144 GLN A CA 1
ATOM 1182 C C . GLN A 1 144 ? 19.081 5.689 -20.224 1.00 85.25 144 GLN A C 1
ATOM 1184 O O . GLN A 1 144 ? 18.877 5.086 -19.174 1.00 85.25 144 GLN A O 1
ATOM 1189 N N . ARG A 1 145 ? 18.794 6.991 -20.366 1.00 86.56 145 ARG A N 1
ATOM 1190 C CA . ARG A 1 145 ? 18.195 7.800 -19.292 1.00 86.56 145 ARG A CA 1
ATOM 1191 C C . ARG A 1 145 ? 16.843 7.257 -18.845 1.00 86.56 145 ARG A C 1
ATOM 1193 O O . ARG A 1 145 ? 16.600 7.173 -17.650 1.00 86.56 145 ARG A O 1
ATOM 1200 N N . GLU A 1 146 ? 15.986 6.873 -19.784 1.00 84.56 146 GLU A N 1
ATOM 1201 C CA . GLU A 1 146 ? 14.673 6.300 -19.476 1.00 84.56 146 GLU A CA 1
ATOM 1202 C C . GLU A 1 146 ? 14.791 4.934 -18.768 1.00 84.56 146 GLU A C 1
ATOM 1204 O O . GLU A 1 146 ? 14.048 4.652 -17.830 1.00 84.56 146 GLU A O 1
ATOM 1209 N N . LEU A 1 147 ? 15.758 4.094 -19.159 1.00 85.00 147 LEU A N 1
ATOM 1210 C CA . LEU A 1 147 ? 16.035 2.825 -18.473 1.00 85.00 147 LEU A CA 1
ATOM 1211 C C . LEU A 1 147 ? 16.557 3.031 -17.046 1.00 85.00 147 LEU A C 1
ATOM 1213 O O . LEU A 1 147 ? 16.158 2.302 -16.135 1.00 85.00 147 LEU A O 1
ATOM 1217 N N . ASP A 1 148 ? 17.451 4.000 -16.850 1.00 85.62 148 ASP A N 1
ATOM 1218 C CA . ASP A 1 148 ? 17.979 4.332 -15.527 1.00 85.62 148 ASP A CA 1
ATOM 1219 C C . ASP A 1 148 ? 16.896 4.959 -14.638 1.00 85.62 148 ASP A C 1
ATOM 1221 O O . ASP A 1 148 ? 16.804 4.609 -13.462 1.00 85.62 148 ASP A O 1
ATOM 1225 N N . PHE A 1 149 ? 16.016 5.787 -15.211 1.00 85.25 149 PHE A N 1
ATOM 1226 C CA . PHE A 1 149 ? 14.853 6.331 -14.515 1.00 85.25 149 PHE A CA 1
ATOM 1227 C C . PHE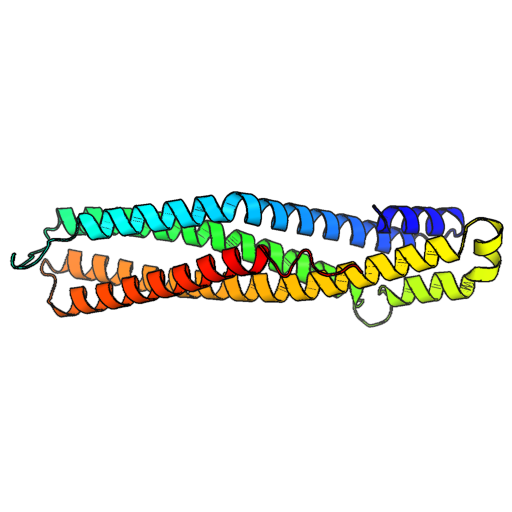 A 1 149 ? 13.913 5.221 -14.023 1.00 85.25 149 PHE A C 1
ATOM 1229 O O . PHE A 1 149 ? 13.565 5.189 -12.846 1.00 85.25 149 PHE A O 1
ATOM 1236 N N . GLU A 1 150 ? 13.538 4.262 -14.877 1.00 80.81 150 GLU A N 1
ATOM 1237 C CA . GLU A 1 150 ? 12.692 3.128 -14.463 1.00 80.81 150 GLU A CA 1
ATOM 1238 C C . GLU A 1 150 ? 13.360 2.270 -13.379 1.00 80.81 150 GLU A C 1
ATOM 1240 O O . GLU A 1 150 ? 12.692 1.819 -12.448 1.00 80.81 150 GLU A O 1
ATOM 1245 N N . ARG A 1 151 ? 14.685 2.075 -13.442 1.00 83.56 151 ARG A N 1
ATOM 1246 C CA . ARG A 1 151 ? 15.432 1.387 -12.377 1.00 83.56 151 ARG A CA 1
ATOM 1247 C C . ARG A 1 151 ? 15.316 2.136 -11.048 1.00 83.56 151 ARG A C 1
ATOM 1249 O O . ARG A 1 151 ? 15.003 1.516 -10.035 1.00 83.56 151 ARG A O 1
ATOM 1256 N N . GLU A 1 152 ? 15.530 3.448 -11.058 1.00 85.31 152 GLU A N 1
ATOM 1257 C CA . GLU A 1 152 ? 15.437 4.283 -9.859 1.00 85.31 152 GLU A CA 1
ATOM 1258 C C . GLU A 1 152 ? 14.024 4.266 -9.257 1.00 85.31 152 GLU A C 1
ATOM 1260 O O . GLU A 1 152 ? 13.866 4.121 -8.044 1.00 85.31 152 GLU A O 1
ATOM 1265 N N . GLN A 1 153 ? 12.984 4.331 -10.093 1.00 79.31 153 GLN A N 1
ATOM 1266 C CA . GLN A 1 153 ? 11.595 4.224 -9.637 1.00 79.31 153 GLN A CA 1
ATOM 1267 C C . GLN A 1 153 ? 11.318 2.885 -8.934 1.00 79.31 153 GLN A C 1
ATOM 1269 O O . GLN A 1 153 ? 10.600 2.839 -7.934 1.00 79.31 153 GLN A O 1
ATOM 1274 N N . MET A 1 154 ? 11.914 1.790 -9.409 1.00 81.00 154 MET A N 1
ATOM 1275 C CA . MET A 1 154 ? 11.769 0.473 -8.778 1.00 81.00 154 MET A CA 1
ATOM 1276 C C . MET A 1 154 ? 12.506 0.386 -7.438 1.00 81.00 154 MET A C 1
ATOM 1278 O O . MET A 1 154 ? 11.988 -0.222 -6.496 1.00 81.00 154 MET A O 1
ATOM 1282 N N . ASP A 1 155 ? 13.665 1.034 -7.316 1.00 80.56 155 ASP A N 1
ATOM 1283 C CA . ASP A 1 155 ? 14.388 1.143 -6.046 1.00 80.56 155 ASP A CA 1
ATOM 1284 C C . ASP A 1 155 ? 13.586 1.970 -5.024 1.00 80.56 155 ASP A C 1
ATOM 1286 O O . ASP A 1 155 ? 13.437 1.563 -3.868 1.00 80.56 155 ASP A O 1
ATOM 1290 N N . GLN A 1 156 ? 12.975 3.079 -5.453 1.00 80.62 156 GLN A N 1
ATOM 1291 C CA . GLN A 1 156 ? 12.070 3.876 -4.615 1.00 80.62 156 GLN A CA 1
ATOM 1292 C C . GLN A 1 156 ? 10.835 3.071 -4.182 1.00 80.62 156 GLN A C 1
ATOM 1294 O O . GLN A 1 156 ? 10.442 3.113 -3.013 1.00 80.62 156 GLN A O 1
ATOM 1299 N N . LEU A 1 157 ? 10.256 2.272 -5.083 1.00 78.88 157 LEU A N 1
ATOM 1300 C CA . LEU A 1 157 ? 9.121 1.406 -4.764 1.00 78.88 157 LEU A CA 1
ATOM 1301 C C . LEU A 1 157 ? 9.464 0.381 -3.671 1.00 78.88 157 LEU A C 1
ATOM 1303 O O . LEU A 1 157 ? 8.609 0.072 -2.843 1.00 78.88 157 LEU A O 1
ATOM 1307 N N . MET A 1 158 ? 10.706 -0.117 -3.616 1.00 75.75 158 MET A N 1
ATOM 1308 C CA . MET A 1 158 ? 11.157 -1.000 -2.530 1.00 75.75 158 MET A CA 1
ATOM 1309 C C . MET A 1 158 ? 11.207 -0.297 -1.168 1.00 75.75 158 MET A C 1
ATOM 1311 O O . MET A 1 158 ? 10.915 -0.920 -0.146 1.00 75.75 158 MET A O 1
ATOM 1315 N N . VAL A 1 159 ? 11.557 0.990 -1.134 1.00 77.56 159 VAL A N 1
ATOM 1316 C CA . VAL A 1 159 ? 11.513 1.784 0.103 1.00 77.56 159 VAL A CA 1
ATOM 1317 C C . VAL A 1 159 ? 10.062 1.969 0.553 1.00 77.56 159 VAL A C 1
ATOM 1319 O O . VAL A 1 159 ? 9.742 1.739 1.719 1.00 77.56 159 VAL A O 1
ATOM 1322 N N . ILE A 1 160 ? 9.166 2.299 -0.381 1.00 74.62 160 ILE A N 1
ATOM 1323 C CA . ILE A 1 160 ? 7.733 2.469 -0.107 1.00 74.62 160 ILE A CA 1
ATOM 1324 C C . ILE A 1 160 ? 7.091 1.157 0.379 1.00 74.62 160 ILE A C 1
ATOM 1326 O O . ILE A 1 160 ? 6.288 1.179 1.310 1.00 74.62 160 ILE A O 1
ATOM 1330 N N . ASP A 1 161 ? 7.476 0.010 -0.187 1.00 78.00 161 ASP A N 1
ATOM 1331 C CA . ASP A 1 161 ? 7.041 -1.323 0.260 1.00 78.00 161 ASP A CA 1
ATOM 1332 C C . ASP A 1 161 ? 7.330 -1.548 1.751 1.00 78.00 161 ASP A C 1
ATOM 1334 O O . ASP A 1 161 ? 6.463 -1.956 2.526 1.00 78.00 161 ASP A O 1
ATOM 1338 N N . HIS A 1 162 ? 8.547 -1.203 2.183 1.00 79.50 162 HIS A N 1
ATOM 1339 C CA . HIS A 1 162 ? 8.950 -1.335 3.579 1.00 79.50 162 HIS A CA 1
ATOM 1340 C C . HIS A 1 162 ? 8.085 -0.479 4.515 1.00 79.50 162 HIS A C 1
ATOM 1342 O O . HIS A 1 162 ? 7.673 -0.926 5.590 1.00 79.50 162 HIS A O 1
ATOM 1348 N N . GLU A 1 163 ? 7.776 0.743 4.091 1.00 75.44 163 GLU A N 1
ATOM 1349 C CA . GLU A 1 163 ? 6.934 1.680 4.831 1.00 75.44 163 GLU A CA 1
ATOM 1350 C C . GLU A 1 163 ? 5.478 1.191 4.923 1.00 75.44 163 GLU A C 1
ATOM 1352 O O . GLU A 1 163 ? 4.898 1.166 6.014 1.00 75.44 163 GLU A O 1
ATOM 1357 N N . ILE A 1 164 ? 4.915 0.703 3.813 1.00 76.06 164 ILE A N 1
ATOM 1358 C CA . ILE A 1 164 ? 3.578 0.091 3.744 1.00 76.06 164 ILE A CA 1
ATOM 1359 C C . ILE A 1 164 ? 3.479 -1.103 4.691 1.00 76.06 164 ILE A C 1
ATOM 1361 O O . ILE A 1 164 ? 2.535 -1.180 5.482 1.00 76.06 164 ILE A O 1
ATOM 1365 N N . LEU A 1 165 ? 4.465 -2.003 4.665 1.00 77.38 165 LEU A N 1
ATOM 1366 C CA . LEU A 1 165 ? 4.526 -3.159 5.558 1.00 77.38 165 LEU A CA 1
ATOM 1367 C C . LEU A 1 165 ? 4.563 -2.730 7.023 1.00 77.38 165 LEU A C 1
ATOM 1369 O O . LEU A 1 165 ? 3.815 -3.258 7.851 1.00 77.38 165 LEU A O 1
ATOM 1373 N N . ARG A 1 166 ? 5.402 -1.745 7.357 1.00 80.81 166 ARG A N 1
ATOM 1374 C CA . ARG A 1 166 ? 5.544 -1.258 8.732 1.00 80.81 166 ARG A CA 1
ATOM 1375 C C . ARG A 1 166 ? 4.243 -0.653 9.258 1.00 80.81 166 ARG A C 1
ATOM 1377 O O . ARG A 1 166 ? 3.852 -0.938 10.393 1.00 80.81 166 ARG A O 1
ATOM 1384 N N . VAL A 1 167 ? 3.566 0.173 8.459 1.00 73.25 167 VAL A N 1
ATOM 1385 C CA . VAL A 1 167 ? 2.279 0.781 8.839 1.00 73.25 167 VAL A CA 1
ATOM 1386 C C . VAL A 1 167 ? 1.185 -0.282 8.928 1.00 73.25 167 VAL A C 1
ATOM 1388 O O . VAL A 1 167 ? 0.472 -0.342 9.932 1.00 73.25 167 VAL A O 1
ATOM 1391 N N . GLY A 1 168 ? 1.103 -1.180 7.943 1.00 77.75 168 GLY A N 1
ATOM 1392 C CA . GLY A 1 168 ? 0.153 -2.291 7.932 1.00 77.75 168 GLY A CA 1
ATOM 1393 C C . GLY A 1 168 ? 0.267 -3.179 9.175 1.00 77.75 168 GLY A C 1
ATOM 1394 O O . GLY A 1 168 ? -0.745 -3.495 9.802 1.00 77.75 168 GLY A O 1
ATOM 1395 N N . GLN A 1 169 ? 1.490 -3.513 9.601 1.00 81.00 169 GLN A N 1
ATOM 1396 C CA . GLN A 1 169 ? 1.744 -4.285 10.825 1.00 81.00 169 GLN A CA 1
ATOM 1397 C C . GLN A 1 169 ? 1.277 -3.562 12.093 1.00 81.00 169 GLN A C 1
ATOM 1399 O O . GLN A 1 169 ? 0.707 -4.191 12.988 1.00 81.00 169 GLN A O 1
ATOM 1404 N N . ARG A 1 170 ? 1.482 -2.242 12.182 1.00 75.06 170 ARG A N 1
ATOM 1405 C CA . ARG A 1 170 ? 1.009 -1.444 13.326 1.00 75.06 170 ARG A CA 1
ATOM 1406 C C . ARG A 1 170 ? -0.514 -1.387 13.390 1.00 75.06 170 ARG A C 1
ATOM 1408 O O . ARG A 1 170 ? -1.076 -1.568 14.469 1.00 75.06 170 ARG A O 1
ATOM 1415 N N . LEU A 1 171 ? -1.177 -1.187 12.251 1.00 74.44 171 LEU A N 1
ATOM 1416 C CA . LEU A 1 171 ? -2.640 -1.210 12.171 1.00 74.44 171 LEU A CA 1
ATOM 1417 C C . LEU A 1 171 ? -3.202 -2.586 12.550 1.00 74.44 171 LEU A C 1
ATOM 1419 O O . LEU A 1 171 ? -4.202 -2.664 13.259 1.00 74.44 171 LEU A O 1
ATOM 1423 N N . ASP A 1 172 ? -2.545 -3.671 12.133 1.00 78.75 172 ASP A N 1
ATOM 1424 C CA . ASP A 1 172 ? -2.944 -5.036 12.486 1.00 78.75 172 ASP A CA 1
ATOM 1425 C C . ASP A 1 172 ? -2.798 -5.318 13.991 1.00 78.75 172 ASP A C 1
ATOM 1427 O O . ASP A 1 172 ? -3.696 -5.892 14.610 1.00 78.75 172 ASP A O 1
ATOM 1431 N N . LEU A 1 173 ? -1.705 -4.855 14.608 1.00 79.81 173 LEU A N 1
ATOM 1432 C CA . LEU A 1 173 ? -1.523 -4.922 16.059 1.00 79.81 173 LEU A CA 1
ATOM 1433 C C . LEU A 1 173 ? -2.620 -4.144 16.794 1.00 79.81 173 LEU A C 1
ATOM 1435 O O . LEU A 1 173 ? -3.217 -4.653 17.744 1.00 79.81 173 LEU A O 1
ATOM 1439 N N . PHE A 1 174 ? -2.917 -2.926 16.339 1.00 72.25 174 PHE A N 1
ATOM 1440 C CA . PHE A 1 174 ? -3.953 -2.096 16.943 1.00 72.25 174 PHE A CA 1
ATOM 1441 C C . PHE A 1 174 ? -5.341 -2.736 16.821 1.00 72.25 174 PHE A C 1
ATOM 1443 O O . PHE A 1 174 ? -6.076 -2.821 17.805 1.00 72.25 174 PHE A O 1
ATOM 1450 N N . ARG A 1 175 ? -5.662 -3.286 15.646 1.00 80.19 175 ARG A N 1
ATOM 1451 C CA . ARG A 1 175 ? -6.888 -4.050 15.405 1.00 80.19 175 ARG A CA 1
ATOM 1452 C C . ARG A 1 175 ? -7.019 -5.238 16.365 1.00 80.19 175 ARG A C 1
ATOM 1454 O O . ARG A 1 175 ? -8.088 -5.418 16.936 1.00 80.19 175 ARG A O 1
ATOM 1461 N N . LYS A 1 176 ? -5.956 -6.026 16.568 1.00 79.00 176 LYS A N 1
ATOM 1462 C CA . LYS A 1 176 ? -5.953 -7.171 17.503 1.00 79.00 176 LYS A CA 1
ATOM 1463 C C . LYS A 1 176 ? -6.200 -6.745 18.950 1.00 79.00 176 LYS A C 1
ATOM 1465 O O . LYS A 1 176 ? -6.966 -7.394 19.657 1.00 79.00 176 LYS A O 1
ATOM 1470 N N . ASN A 1 177 ? -5.588 -5.642 19.378 1.00 72.19 177 ASN A N 1
ATOM 1471 C CA . ASN A 1 177 ? -5.805 -5.099 20.719 1.00 72.19 177 ASN A CA 1
ATOM 1472 C C . ASN A 1 177 ? -7.259 -4.647 20.915 1.00 72.19 177 ASN A C 1
ATOM 1474 O O . ASN A 1 177 ? -7.860 -4.942 21.947 1.00 72.19 177 ASN A O 1
ATOM 1478 N N . LEU A 1 178 ? -7.839 -3.976 19.915 1.00 71.56 178 LEU A N 1
ATOM 1479 C CA . LEU A 1 178 ? -9.243 -3.567 19.943 1.00 71.56 178 LEU A CA 1
ATOM 1480 C C . LEU A 1 178 ? -10.202 -4.754 19.956 1.00 71.56 178 LEU A C 1
ATOM 1482 O O . LEU A 1 178 ? -11.178 -4.718 20.696 1.00 71.56 178 LEU A O 1
ATOM 1486 N N . ASP A 1 179 ? -9.922 -5.800 19.181 1.00 74.19 179 ASP A N 1
ATOM 1487 C CA . ASP A 1 179 ? -10.732 -7.021 19.163 1.00 74.19 179 ASP A CA 1
ATOM 1488 C C . ASP A 1 179 ? -10.782 -7.665 20.555 1.00 74.19 179 ASP A C 1
ATOM 1490 O O . ASP A 1 179 ? -11.855 -7.864 21.122 1.00 74.19 179 ASP A O 1
ATOM 1494 N N . SER A 1 180 ? -9.611 -7.850 21.176 1.00 70.00 180 SER A N 1
ATOM 1495 C CA . SER A 1 180 ? -9.502 -8.370 22.543 1.00 70.00 180 SER A CA 1
ATOM 1496 C C . SER A 1 180 ? -10.233 -7.488 23.564 1.00 70.00 180 SER A C 1
ATOM 1498 O O . SER A 1 180 ? -10.873 -7.985 24.495 1.00 70.00 180 SER A O 1
ATOM 1500 N N . PHE A 1 181 ? -10.181 -6.167 23.385 1.00 66.38 181 PHE A N 1
ATOM 1501 C CA . PHE A 1 181 ? -10.892 -5.230 24.245 1.00 66.38 181 PHE A CA 1
ATOM 1502 C C . PHE A 1 181 ? -12.418 -5.318 24.072 1.00 66.38 181 PHE A C 1
ATOM 1504 O O . PHE A 1 181 ? -13.153 -5.338 25.061 1.00 66.38 181 PHE A O 1
ATOM 1511 N N . ILE A 1 182 ? -12.904 -5.443 22.834 1.00 67.38 182 ILE A N 1
ATOM 1512 C CA . ILE A 1 182 ? -14.323 -5.651 22.517 1.00 67.38 182 ILE A CA 1
ATOM 1513 C C . ILE A 1 182 ? -14.819 -6.966 23.128 1.00 67.38 182 ILE A C 1
ATOM 1515 O O . ILE A 1 182 ? -15.864 -6.971 23.780 1.00 67.38 182 ILE A O 1
ATOM 1519 N N . GLU A 1 183 ? -14.070 -8.062 22.982 1.00 71.75 183 GLU A N 1
ATOM 1520 C CA . GLU A 1 183 ? -14.393 -9.352 23.606 1.00 71.75 183 GLU A CA 1
ATOM 1521 C C . GLU A 1 183 ? -14.510 -9.231 25.130 1.00 71.75 183 GLU A C 1
ATOM 1523 O O . GLU A 1 183 ? -15.446 -9.764 25.737 1.00 71.75 183 GLU A O 1
ATOM 1528 N N . ARG A 1 184 ? -13.602 -8.473 25.756 1.00 64.19 184 ARG A N 1
ATOM 1529 C CA . ARG A 1 184 ? -13.633 -8.209 27.197 1.00 64.19 184 ARG A CA 1
ATOM 1530 C C . ARG A 1 184 ? -14.851 -7.380 27.604 1.00 64.19 184 ARG A C 1
ATOM 1532 O O . ARG A 1 184 ? -15.502 -7.743 28.582 1.00 64.19 184 ARG A O 1
ATOM 1539 N N . ILE A 1 185 ? -15.226 -6.342 26.849 1.00 60.12 185 ILE A N 1
ATOM 1540 C CA . ILE A 1 185 ? -16.475 -5.596 27.089 1.00 60.12 185 ILE A CA 1
ATOM 1541 C C . ILE A 1 185 ? -17.685 -6.524 26.977 1.00 60.12 185 ILE A C 1
ATOM 1543 O O . ILE A 1 185 ? -18.553 -6.491 27.846 1.00 60.12 185 ILE A O 1
ATOM 1547 N N . ILE A 1 186 ? -17.747 -7.374 25.948 1.00 62.94 186 ILE A N 1
ATOM 1548 C CA . ILE A 1 186 ? -18.848 -8.331 25.767 1.00 62.94 186 ILE A CA 1
ATOM 1549 C C . ILE A 1 186 ? -18.941 -9.244 26.994 1.00 62.94 186 ILE A C 1
ATOM 1551 O O . ILE A 1 186 ? -20.005 -9.356 27.607 1.00 62.94 186 ILE A O 1
ATOM 1555 N N . TYR A 1 187 ? -17.824 -9.834 27.415 1.00 62.72 187 TYR A N 1
ATOM 1556 C CA . TYR A 1 187 ? -17.759 -10.677 28.606 1.00 62.72 187 TYR A CA 1
ATOM 1557 C C . TYR A 1 187 ? -18.196 -9.949 29.892 1.00 62.72 187 TYR A C 1
ATOM 1559 O O . TYR A 1 187 ? -18.978 -10.498 30.670 1.00 62.72 187 TYR A O 1
ATOM 1567 N N . LEU A 1 188 ? -17.747 -8.710 30.108 1.00 52.06 188 LEU A N 1
ATOM 1568 C CA . LEU A 1 188 ? -18.088 -7.908 31.292 1.00 52.06 188 LEU A CA 1
ATOM 1569 C C . LEU A 1 188 ? -19.542 -7.418 31.274 1.00 52.06 188 LEU A C 1
ATOM 1571 O O . LEU A 1 188 ? -20.214 -7.432 32.307 1.00 52.06 188 LEU A O 1
ATOM 1575 N N . SER A 1 189 ? -20.071 -7.075 30.098 1.00 50.28 189 SER A N 1
ATOM 1576 C CA . SER A 1 189 ? -21.480 -6.708 29.907 1.00 50.28 189 SER A CA 1
ATOM 1577 C C . SER A 1 189 ? -22.421 -7.871 30.236 1.00 50.28 189 SER A C 1
ATOM 1579 O O . SER A 1 189 ? -23.510 -7.661 30.773 1.00 50.28 189 SER A O 1
ATOM 1581 N N . ASN A 1 190 ? -21.949 -9.104 30.032 1.00 57.16 190 ASN A N 1
ATOM 1582 C CA . ASN A 1 190 ? -22.630 -10.327 30.443 1.00 57.16 190 ASN A CA 1
ATOM 1583 C C . ASN A 1 190 ? -22.493 -10.618 31.954 1.00 57.16 190 ASN A C 1
ATOM 1585 O O . ASN A 1 190 ? -23.218 -11.470 32.468 1.00 57.16 190 ASN A O 1
ATOM 1589 N N . LYS A 1 191 ? -21.606 -9.918 32.685 1.00 47.19 191 LYS A N 1
ATOM 1590 C CA . LYS A 1 191 ? -21.328 -10.128 34.123 1.00 47.19 191 LYS A CA 1
ATOM 1591 C C . LYS A 1 191 ? -21.805 -9.021 35.077 1.00 47.19 191 LYS A C 1
ATOM 1593 O O . LYS A 1 191 ? -21.668 -9.192 36.285 1.00 47.19 191 LYS A O 1
ATOM 1598 N N . LYS A 1 192 ? -22.440 -7.945 34.595 1.00 48.12 192 LYS A N 1
ATOM 1599 C CA . LYS A 1 192 ? -23.024 -6.848 35.410 1.00 48.12 192 LYS A CA 1
ATOM 1600 C C . LYS A 1 192 ? -22.052 -6.017 36.284 1.00 48.12 192 LYS A C 1
ATOM 1602 O O . LYS A 1 192 ? -22.545 -5.122 36.963 1.00 48.12 192 LYS A O 1
ATOM 1607 N N . ILE A 1 193 ? -20.728 -6.243 36.287 1.00 48.47 193 ILE A N 1
ATOM 1608 C CA . ILE A 1 193 ? -19.761 -5.477 37.113 1.00 48.47 193 ILE A CA 1
ATOM 1609 C C . ILE A 1 193 ? -18.413 -5.327 36.375 1.00 48.47 193 ILE A C 1
ATOM 1611 O O . ILE A 1 193 ? -17.855 -6.325 35.921 1.00 48.47 193 ILE A O 1
ATOM 1615 N N . VAL A 1 194 ? -17.898 -4.094 36.281 1.00 53.00 194 VAL A N 1
ATOM 1616 C CA . VAL A 1 194 ? -16.549 -3.728 35.788 1.00 53.00 194 VAL A CA 1
ATOM 1617 C C . VAL A 1 194 ? -15.618 -3.538 36.990 1.00 53.00 194 VAL A C 1
ATOM 1619 O O . VAL A 1 194 ? -16.055 -2.990 38.002 1.00 53.00 194 VAL A O 1
ATOM 1622 N N . THR A 1 195 ? -14.363 -3.998 36.920 1.00 56.41 195 THR A N 1
ATOM 1623 C CA . THR A 1 195 ? -13.409 -3.908 38.044 1.00 56.41 195 THR A CA 1
ATOM 1624 C C . THR A 1 195 ? -12.287 -2.901 37.777 1.00 56.41 195 THR A C 1
ATOM 1626 O O . THR A 1 195 ? -12.014 -2.510 36.647 1.00 56.41 195 THR A O 1
ATOM 1629 N N . GLN A 1 196 ? -11.588 -2.489 38.838 1.00 48.62 196 GLN A N 1
ATOM 1630 C CA . GLN A 1 196 ? -10.472 -1.531 38.806 1.00 48.62 196 GLN A CA 1
ATOM 1631 C C . GLN A 1 196 ? -9.290 -1.976 37.912 1.00 48.62 196 GLN A C 1
ATOM 1633 O O . GLN A 1 196 ? -8.477 -1.158 37.481 1.00 48.62 196 GLN A O 1
ATOM 1638 N N . GLU A 1 197 ? -9.195 -3.276 37.619 1.00 53.50 197 GLU A N 1
ATOM 1639 C CA . GLU A 1 197 ? -8.241 -3.849 36.666 1.00 53.50 197 GLU A CA 1
ATOM 1640 C C . GLU A 1 197 ? -8.522 -3.391 35.226 1.00 53.50 197 GLU A C 1
ATOM 1642 O O . GLU A 1 197 ? -7.589 -3.216 34.444 1.00 53.50 197 GLU A O 1
ATOM 1647 N N . ASP A 1 198 ? -9.794 -3.192 34.873 1.00 52.12 198 ASP A N 1
ATOM 1648 C CA . ASP A 1 198 ? -10.218 -2.857 33.513 1.00 52.12 198 ASP A CA 1
ATOM 1649 C C . ASP A 1 198 ? -9.823 -1.417 33.137 1.00 52.12 198 ASP A C 1
ATOM 1651 O O . ASP A 1 198 ? -9.359 -1.178 32.020 1.00 52.12 198 ASP A O 1
ATOM 1655 N N . SER A 1 199 ? -9.877 -0.479 34.092 1.00 52.41 199 SER A N 1
ATOM 1656 C CA . SER A 1 199 ? -9.418 0.907 33.898 1.00 52.41 199 SER A CA 1
ATOM 1657 C C . SER A 1 199 ? -7.916 0.998 33.603 1.00 52.41 199 SER A C 1
ATOM 1659 O O . SER A 1 199 ? -7.500 1.790 32.761 1.00 52.41 199 SER A O 1
ATOM 1661 N N . LYS A 1 200 ? -7.098 0.135 34.222 1.00 58.19 200 LYS A N 1
ATOM 1662 C CA . LYS A 1 200 ? -5.644 0.083 33.980 1.00 58.19 200 LYS A CA 1
ATOM 1663 C C . LYS A 1 200 ? -5.286 -0.454 32.594 1.00 58.19 200 LYS A C 1
ATOM 1665 O O . LYS A 1 200 ? -4.250 -0.098 32.036 1.00 58.19 200 LYS A O 1
ATOM 1670 N N . VAL A 1 201 ? -6.111 -1.343 32.036 1.00 58.59 201 VAL A N 1
ATOM 1671 C CA . VAL A 1 201 ? -5.906 -1.839 30.665 1.00 58.59 201 VAL A CA 1
ATOM 1672 C C . VAL A 1 201 ? -6.236 -0.745 29.655 1.00 58.59 201 VAL A C 1
ATOM 1674 O O . VAL A 1 201 ? -5.501 -0.578 28.684 1.00 58.59 201 VAL A O 1
ATOM 1677 N N . LEU A 1 202 ? -7.289 0.033 29.904 1.00 50.28 202 LEU A N 1
ATOM 1678 C CA . LEU A 1 202 ? -7.676 1.143 29.040 1.00 50.28 202 LEU A CA 1
ATOM 1679 C C . LEU A 1 202 ? -6.616 2.257 29.012 1.00 50.28 202 LEU A C 1
ATOM 1681 O O . LEU A 1 202 ? -6.286 2.750 27.938 1.00 50.28 202 LEU A O 1
ATOM 1685 N N . GLU A 1 203 ? -6.017 2.588 30.158 1.00 60.59 203 GLU A N 1
ATOM 1686 C CA . GLU A 1 203 ? -4.880 3.520 30.246 1.00 60.59 203 GLU A CA 1
ATOM 1687 C C . GLU A 1 203 ? -3.714 3.100 29.337 1.00 60.59 203 GLU A C 1
ATOM 1689 O O . GLU A 1 203 ? -3.222 3.904 28.545 1.00 60.59 203 GLU A O 1
ATOM 1694 N N . LYS A 1 204 ? -3.343 1.812 29.353 1.00 61.28 204 LYS A N 1
ATOM 1695 C CA . LYS A 1 204 ? -2.287 1.270 28.478 1.00 61.28 204 LYS A CA 1
ATOM 1696 C C . LYS A 1 204 ? -2.621 1.367 26.991 1.00 61.28 204 LYS A C 1
ATOM 1698 O O . LYS A 1 204 ? -1.729 1.579 26.165 1.00 61.28 204 LYS A O 1
ATOM 1703 N N . VAL A 1 205 ? -3.889 1.183 26.627 1.00 50.34 205 VAL A N 1
ATOM 1704 C CA . VAL A 1 205 ? -4.332 1.328 25.234 1.00 50.34 205 VAL A CA 1
ATOM 1705 C C . VAL A 1 205 ? -4.196 2.787 24.796 1.00 50.34 205 VAL A C 1
ATOM 1707 O O . VAL A 1 205 ? -3.630 3.046 23.735 1.00 50.34 205 VAL A O 1
ATOM 1710 N N . THR A 1 206 ? -4.607 3.737 25.636 1.00 52.78 206 THR A N 1
ATOM 1711 C CA . THR A 1 206 ? -4.476 5.180 25.376 1.00 52.78 206 THR A CA 1
ATOM 1712 C C . THR A 1 206 ? -3.013 5.618 25.237 1.00 52.78 206 THR A C 1
ATOM 1714 O O . THR A 1 206 ? -2.676 6.337 24.298 1.00 52.78 206 THR A O 1
ATOM 1717 N N . GLU A 1 207 ? -2.112 5.139 26.101 1.00 62.38 207 GLU A N 1
ATOM 1718 C CA . GLU A 1 207 ? -0.665 5.408 25.992 1.00 62.38 207 GLU A CA 1
ATOM 1719 C C . GLU A 1 207 ? -0.069 4.896 24.673 1.00 62.38 207 GLU A C 1
ATOM 1721 O O . GLU A 1 207 ? 0.758 5.565 24.044 1.00 62.38 207 GLU A O 1
ATOM 1726 N N . THR A 1 208 ? -0.519 3.723 24.222 1.00 55.84 208 THR A N 1
ATOM 1727 C CA . THR A 1 208 ? -0.066 3.127 22.958 1.00 55.84 208 THR A CA 1
ATOM 1728 C C . THR A 1 208 ? -0.526 3.960 21.760 1.00 55.84 208 THR A C 1
ATOM 1730 O O . THR A 1 208 ? 0.246 4.172 20.824 1.00 55.84 208 THR A O 1
ATOM 1733 N N . VAL A 1 209 ? -1.760 4.476 21.796 1.00 52.06 209 VAL A N 1
ATOM 1734 C CA . VAL A 1 209 ? -2.289 5.370 20.755 1.00 52.06 209 VAL A CA 1
ATOM 1735 C C . VAL A 1 209 ? -1.524 6.692 20.724 1.00 52.06 209 VAL A C 1
ATOM 1737 O O . VAL A 1 209 ? -1.108 7.120 19.650 1.00 52.06 209 VAL A O 1
ATOM 1740 N N . ASN A 1 210 ? -1.272 7.312 21.878 1.00 57.72 210 ASN A N 1
ATOM 1741 C CA . ASN A 1 210 ? -0.505 8.560 21.941 1.00 57.72 210 ASN A CA 1
ATOM 1742 C C . ASN A 1 210 ? 0.927 8.377 21.423 1.00 57.72 210 ASN A C 1
ATOM 1744 O O . ASN A 1 210 ? 1.410 9.199 20.651 1.00 57.72 210 ASN A O 1
ATOM 1748 N N . SER A 1 211 ? 1.572 7.256 21.751 1.00 63.16 211 SER A N 1
ATOM 1749 C CA . SER A 1 211 ? 2.892 6.919 21.206 1.00 63.16 211 SER A CA 1
ATOM 1750 C C . SER A 1 211 ? 2.865 6.742 19.682 1.00 63.16 211 SER A C 1
ATOM 1752 O O . SER A 1 211 ? 3.794 7.150 18.987 1.00 63.16 211 SER A O 1
ATOM 1754 N N . ALA A 1 212 ? 1.804 6.139 19.135 1.00 48.91 212 ALA A N 1
ATOM 1755 C CA . ALA A 1 212 ? 1.634 6.019 17.689 1.00 48.91 212 ALA A CA 1
ATOM 1756 C C . ALA A 1 212 ? 1.429 7.390 17.023 1.00 48.91 212 ALA A C 1
ATOM 1758 O O . ALA A 1 212 ? 2.009 7.629 15.964 1.00 48.91 212 ALA A O 1
ATOM 1759 N N . LYS A 1 213 ? 0.676 8.287 17.671 1.00 57.56 213 LYS A N 1
ATOM 1760 C CA . LYS A 1 213 ? 0.440 9.661 17.218 1.00 57.56 213 LYS A CA 1
ATOM 1761 C C . LYS A 1 213 ? 1.717 10.502 17.215 1.00 57.56 213 LYS A C 1
ATOM 1763 O O . LYS A 1 213 ? 2.034 11.091 16.196 1.00 57.56 213 LYS A O 1
ATOM 1768 N N . GLU A 1 214 ? 2.519 10.471 18.278 1.00 67.38 214 GLU A N 1
ATOM 1769 C CA . GLU A 1 214 ? 3.802 11.196 18.314 1.00 67.38 214 GLU A CA 1
ATOM 1770 C C . GLU A 1 214 ? 4.786 10.736 17.230 1.00 67.38 214 GLU A C 1
ATOM 1772 O O . GLU A 1 214 ? 5.597 11.518 16.739 1.00 67.38 214 GLU A O 1
ATOM 1777 N N . ILE A 1 215 ? 4.762 9.449 16.872 1.00 62.50 215 ILE A N 1
ATOM 1778 C CA . ILE A 1 215 ? 5.582 8.927 15.773 1.00 62.50 215 ILE A CA 1
ATOM 1779 C C . ILE A 1 215 ? 5.066 9.449 14.430 1.00 62.50 215 ILE A C 1
ATOM 1781 O O . ILE A 1 215 ? 5.876 9.765 13.563 1.00 62.50 215 ILE A O 1
ATOM 1785 N N . TRP A 1 216 ? 3.747 9.551 14.278 1.00 52.84 216 TRP A N 1
ATOM 1786 C CA . TRP A 1 216 ? 3.102 10.108 13.093 1.00 52.84 216 TRP A CA 1
ATOM 1787 C C . TRP A 1 216 ? 3.399 11.605 12.934 1.00 52.84 216 TRP A C 1
ATOM 1789 O O . TRP A 1 216 ? 3.868 12.023 11.884 1.00 52.84 216 TRP A O 1
ATOM 1799 N N . ASP A 1 217 ? 3.268 12.393 13.999 1.00 62.12 217 ASP A N 1
ATOM 1800 C CA . ASP A 1 217 ? 3.581 13.829 13.990 1.00 62.12 217 ASP A CA 1
ATOM 1801 C C . ASP A 1 217 ? 5.072 14.084 13.686 1.00 62.12 217 ASP A C 1
ATOM 1803 O O . ASP A 1 217 ? 5.440 15.060 13.040 1.00 62.12 217 ASP A O 1
ATOM 1807 N N . LYS A 1 218 ? 5.969 13.177 14.102 1.00 61.59 218 LYS A N 1
ATOM 1808 C CA . LYS A 1 218 ? 7.393 13.242 13.732 1.00 61.59 218 LYS A CA 1
ATOM 1809 C C . LYS A 1 218 ? 7.643 12.952 12.255 1.00 61.59 218 LYS A C 1
ATOM 1811 O O . LYS A 1 218 ? 8.630 13.455 11.731 1.00 61.59 218 LYS A O 1
ATOM 1816 N N . MET A 1 219 ? 6.799 12.162 11.594 1.00 52.56 219 MET A N 1
ATOM 1817 C CA . MET A 1 219 ? 6.878 11.992 10.139 1.00 52.56 219 MET A CA 1
ATOM 1818 C C . MET A 1 219 ? 6.484 13.280 9.419 1.00 52.56 219 MET A C 1
ATOM 1820 O O . MET A 1 219 ? 7.162 13.650 8.470 1.00 52.56 219 MET A O 1
ATOM 1824 N N . ASP A 1 220 ? 5.485 13.993 9.942 1.00 44.81 220 ASP A N 1
ATOM 1825 C CA . ASP A 1 220 ? 5.027 15.297 9.440 1.00 44.81 220 ASP A CA 1
ATOM 1826 C C . ASP A 1 220 ? 6.135 16.374 9.528 1.00 44.81 220 ASP A C 1
ATOM 1828 O O . ASP A 1 220 ? 6.266 17.238 8.668 1.00 44.81 220 ASP A O 1
ATOM 1832 N N . ILE A 1 221 ? 7.012 16.288 10.540 1.00 49.00 221 ILE A N 1
ATOM 1833 C CA . ILE A 1 221 ? 8.140 17.222 10.741 1.00 49.00 221 ILE A CA 1
ATOM 1834 C C . ILE A 1 221 ? 9.366 16.882 9.868 1.00 49.00 221 ILE A C 1
ATOM 1836 O O . ILE A 1 221 ? 10.175 17.763 9.566 1.00 49.00 221 ILE A O 1
ATOM 1840 N N . VAL A 1 222 ? 9.549 15.621 9.457 1.00 47.16 222 VAL A N 1
ATOM 1841 C CA . VAL A 1 222 ? 10.705 15.212 8.627 1.00 47.16 222 VAL A CA 1
ATOM 1842 C C . VAL A 1 222 ? 10.583 15.726 7.183 1.00 47.16 222 VAL A C 1
ATOM 1844 O O . VAL A 1 222 ? 11.604 15.873 6.497 1.00 47.16 222 VAL A O 1
ATOM 1847 N N . ASP A 1 223 ? 9.377 16.103 6.759 1.00 44.53 223 ASP A N 1
ATOM 1848 C CA . ASP A 1 223 ? 9.094 16.594 5.410 1.00 44.53 223 ASP A CA 1
ATOM 1849 C C . ASP A 1 223 ? 9.572 18.041 5.162 1.00 44.53 223 ASP A C 1
ATOM 1851 O O . ASP A 1 223 ? 9.968 18.391 4.052 1.00 44.53 223 ASP A O 1
ATOM 1855 N N . ASP A 1 224 ? 9.679 18.877 6.201 1.00 41.03 224 ASP A N 1
ATOM 1856 C CA . ASP A 1 224 ? 9.872 20.323 5.995 1.00 41.03 224 ASP A CA 1
ATOM 1857 C C . ASP A 1 224 ? 11.338 20.755 5.758 1.00 41.03 224 ASP A C 1
ATOM 1859 O O . ASP A 1 224 ? 11.618 21.925 5.508 1.00 41.03 224 ASP A O 1
ATOM 1863 N N . ASN A 1 225 ? 12.318 19.841 5.828 1.00 40.84 225 ASN A N 1
ATOM 1864 C CA . ASN A 1 225 ? 13.729 20.192 5.568 1.00 40.84 225 ASN A CA 1
ATOM 1865 C C . ASN A 1 225 ? 14.604 19.118 4.904 1.00 40.84 225 ASN A C 1
ATOM 1867 O O . ASN A 1 225 ? 15.744 19.427 4.545 1.00 40.84 225 ASN A O 1
ATOM 1871 N N . SER A 1 226 ? 14.127 17.881 4.734 1.00 40.25 226 SER A N 1
ATOM 1872 C CA . SER A 1 226 ? 14.960 16.805 4.169 1.00 40.25 226 SER A CA 1
ATOM 1873 C C . SER A 1 226 ? 14.558 16.364 2.761 1.00 40.25 226 SER A C 1
ATOM 1875 O O . SER A 1 226 ? 15.427 15.928 2.009 1.00 40.25 226 SER A O 1
ATOM 1877 N N . ILE A 1 227 ? 13.302 16.577 2.352 1.00 40.88 227 ILE A N 1
ATOM 1878 C CA . ILE A 1 227 ? 12.811 16.168 1.024 1.00 40.88 227 ILE A CA 1
ATOM 1879 C C . ILE A 1 227 ? 13.108 17.226 -0.063 1.00 40.88 227 ILE A C 1
ATOM 1881 O O . ILE A 1 227 ? 13.175 16.904 -1.244 1.00 40.88 227 ILE A O 1
ATOM 1885 N N . LEU A 1 228 ? 13.440 18.467 0.323 1.00 33.94 228 LEU A N 1
ATOM 1886 C CA . LEU A 1 228 ? 13.822 19.557 -0.596 1.00 33.94 228 LEU A CA 1
ATOM 1887 C C . LEU A 1 228 ? 15.331 19.872 -0.641 1.00 33.94 228 LEU A C 1
ATOM 1889 O O . LEU A 1 228 ? 15.733 20.904 -1.178 1.00 33.94 228 LEU A O 1
ATOM 1893 N N . ARG A 1 229 ? 16.195 19.011 -0.086 1.00 34.88 229 ARG A N 1
ATOM 1894 C CA . ARG A 1 229 ? 17.662 19.175 -0.159 1.00 34.88 229 ARG A CA 1
ATOM 1895 C C . ARG A 1 229 ? 18.350 17.992 -0.830 1.00 34.88 229 ARG A C 1
ATOM 1897 O O . ARG A 1 229 ? 19.286 17.417 -0.286 1.00 34.88 229 ARG A O 1
ATOM 1904 N N . ILE A 1 230 ? 17.933 17.689 -2.050 1.00 38.12 230 ILE A N 1
ATOM 1905 C CA . ILE A 1 230 ? 18.836 17.120 -3.050 1.00 38.12 230 ILE A CA 1
ATOM 1906 C C . ILE A 1 230 ? 18.678 17.982 -4.298 1.00 38.12 230 ILE A C 1
ATOM 1908 O O . ILE A 1 230 ? 17.822 17.709 -5.123 1.00 38.12 230 ILE A O 1
ATOM 1912 N N . GLU A 1 231 ? 19.424 19.092 -4.328 1.00 31.73 231 GLU A N 1
ATOM 1913 C CA . GLU A 1 231 ? 20.059 19.692 -5.515 1.00 31.73 231 GLU A CA 1
ATOM 1914 C C . GLU A 1 231 ? 20.722 21.033 -5.136 1.00 31.73 231 GLU A C 1
ATOM 1916 O O . GLU A 1 231 ? 20.080 22.082 -5.059 1.00 31.73 231 GLU A O 1
ATOM 1921 N N . GLN A 1 232 ? 22.032 20.975 -4.875 1.00 31.53 232 GLN A N 1
ATOM 1922 C CA . GLN A 1 232 ? 23.045 21.787 -5.563 1.00 31.53 232 GLN A CA 1
ATOM 1923 C C . GLN A 1 232 ? 24.261 20.905 -5.833 1.00 31.53 232 GLN A C 1
ATOM 1925 O O . GLN A 1 232 ? 24.636 20.143 -4.911 1.00 31.53 232 GLN A O 1
#

Sequence (232 aa):
MTSNFLSDIVSSTSSNSSPALYLQTLGDKAYIAGTQIEKIYNTGSFALDEIFNELQDIQQNLPQPPQDPLMTQKDAQYFHARFRQIFNLITRFRDRFVDIERTIQEIQKLYRGYSNDQGFSKVIEYFNENESTHKNIYDMIMIQRELDFEREQMDQLMVIDHEILRVGQRLDLFRKNLDSFIERIIYLSNKKIVTQEDSKVLEKVTETVNSAKEIWDKMDIVDDNSILRIEQ

pLDDT: mean 71.25, std 13.1, range [31.53, 86.56]

Radius of gyration: 25.87 Å; chains: 1; bounding box: 50×40×79 Å

Foldseek 3Di:
DLLQVLLVLCVVQDPDNQSSVLSVVLVVLLVVLVVLVVVLVVCVVVLLVVLVVLLVVLVVPQDDPPPPDQQFLVNLVVVLVSLVVSLVSLVVSLVSLVVSLVSLVVSVCQQCDDPPPHHLVVSVVVCVVCVVVSVVPDDVVVVVVSSVVVVVSNVVSVVVSVVSVVVSVLSVVLSVLSVVLSVVSVVVSVVSGDDPVNVVSSVVNVVSSVVVVVVVVVVVVCPPPPVPPDDD

Secondary structure (DSSP, 8-state):
-HHHHHHHHHHHH-S-HHHHHHHHHHHHHHHHHHHHHHHHHHHHHHHHHHHHHHHHHHHHTSPPTTS-----HHHHHHHHHHHHHHHHHHHHHHHHHHHHHHHHHHHHHHHH-GGGSSSHHHHHHHHHHHHHHHTTTS-HHHHHHHHHHHHHHHHHHHHHHHHHHHHHHHHHHHHHHHHHHHHHHHHHHTTT---HHHHHHHHHHHHHHHHHHHHHHHHHHHHHHHTT----

Organism: NCBI:txid658196